Protein AF-A0A4V1V0M6-F1 (afdb_monomer_lite)

Foldseek 3Di:
DPDPVQKDKDFQDDPNDGFWIKIKGWQDPVGDPCCVWQVVQVVVQVPDPPATEIEIDPTDGPDPDDDLLSVLARVLLVLLCCCVPRVHFKYKYKDAPVCPVVCCQAPNWDWTDDWDQDPVVRGIITMTMDGSVVLVVLLVVLVPCPPPDPGNYSSVSHDDPVVSVVSSVVSVVVVVVVVVVVVVVVVVVPDPDDDDDDD

Radius of gyration: 18.68 Å; chains: 1; bounding box: 43×55×40 Å

Structure (mmCIF, N/CA/C/O backbone):
data_AF-A0A4V1V0M6-F1
#
_entry.id   AF-A0A4V1V0M6-F1
#
loop_
_atom_site.group_PDB
_atom_site.id
_atom_site.type_symbol
_atom_site.label_atom_id
_atom_site.label_alt_id
_atom_site.label_comp_id
_atom_site.label_asym_id
_atom_site.label_entity_id
_atom_site.label_seq_id
_atom_site.pdbx_PDB_ins_code
_atom_site.Cartn_x
_atom_site.Cartn_y
_atom_site.Cartn_z
_atom_site.occupancy
_atom_site.B_iso_or_equiv
_atom_site.auth_seq_id
_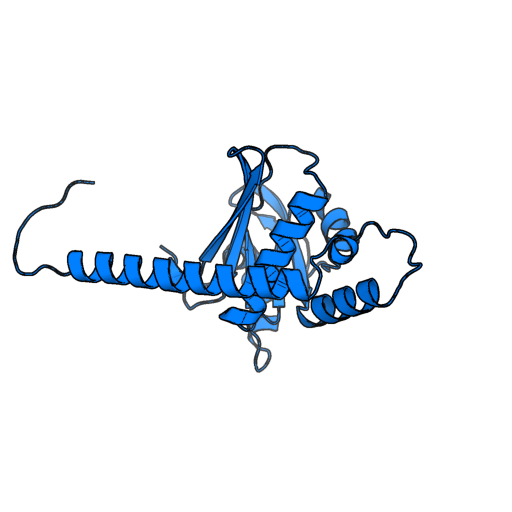atom_site.auth_comp_id
_atom_site.auth_asym_id
_atom_site.auth_atom_id
_atom_site.pdbx_PDB_model_num
ATOM 1 N N . MET A 1 1 ? 14.056 -19.373 -0.568 1.00 30.88 1 MET A N 1
ATOM 2 C CA . MET A 1 1 ? 12.745 -18.893 -0.090 1.00 30.88 1 MET A CA 1
ATOM 3 C C . MET A 1 1 ? 12.970 -17.501 0.462 1.00 30.88 1 MET A C 1
ATOM 5 O O . MET A 1 1 ? 13.948 -17.357 1.192 1.00 30.88 1 MET A O 1
ATOM 9 N N . PRO A 1 2 ? 12.179 -16.485 0.081 1.00 36.06 2 PRO A N 1
ATOM 10 C CA . PRO A 1 2 ? 12.236 -15.185 0.744 1.00 36.06 2 PRO A CA 1
ATOM 11 C C . PRO A 1 2 ? 12.050 -15.403 2.250 1.00 36.06 2 PRO A C 1
ATOM 13 O O . PRO A 1 2 ? 11.289 -16.286 2.647 1.00 36.06 2 PRO A O 1
ATOM 16 N N . ASN A 1 3 ? 12.806 -14.678 3.070 1.00 42.69 3 ASN A N 1
ATOM 17 C CA . ASN A 1 3 ? 12.762 -14.798 4.524 1.00 42.69 3 ASN A CA 1
ATOM 18 C C . ASN A 1 3 ? 11.326 -14.529 5.021 1.00 42.69 3 ASN A C 1
ATOM 20 O O . ASN A 1 3 ? 10.758 -13.492 4.688 1.00 42.69 3 ASN A O 1
ATOM 24 N N . ASP A 1 4 ? 10.747 -15.443 5.806 1.00 54.75 4 ASP A N 1
ATOM 25 C CA . ASP A 1 4 ? 9.350 -15.378 6.291 1.00 54.75 4 ASP A CA 1
ATOM 26 C C . ASP A 1 4 ? 9.083 -14.119 7.153 1.00 54.75 4 ASP A C 1
ATOM 28 O O . ASP A 1 4 ? 7.952 -13.685 7.328 1.00 54.75 4 ASP A O 1
ATOM 32 N N . GLU A 1 5 ? 10.136 -13.455 7.645 1.00 66.56 5 GLU A N 1
ATOM 33 C CA . GLU A 1 5 ? 10.021 -12.223 8.436 1.00 66.56 5 GLU A CA 1
ATOM 34 C C . GLU A 1 5 ? 9.676 -10.963 7.626 1.00 66.56 5 GLU A C 1
ATOM 36 O O . GLU A 1 5 ? 9.207 -9.987 8.215 1.00 66.56 5 GLU A O 1
ATOM 41 N N . SER A 1 6 ? 9.903 -10.940 6.304 1.00 86.88 6 SER A N 1
ATOM 42 C CA . SER A 1 6 ? 9.630 -9.739 5.496 1.00 86.88 6 SER A CA 1
ATOM 43 C C . SER A 1 6 ? 8.198 -9.667 4.973 1.00 86.88 6 SER A C 1
ATOM 45 O O . SER A 1 6 ? 7.816 -8.658 4.387 1.00 86.88 6 SER A O 1
ATOM 47 N N . HIS A 1 7 ? 7.397 -10.714 5.187 1.00 91.94 7 HIS A N 1
ATOM 48 C CA . HIS A 1 7 ? 6.022 -10.786 4.716 1.00 91.94 7 HIS A CA 1
ATOM 49 C C . HIS A 1 7 ? 5.061 -10.984 5.881 1.00 91.94 7 HIS A C 1
ATOM 51 O O . HIS A 1 7 ? 5.245 -11.837 6.739 1.00 91.94 7 HIS A O 1
ATOM 57 N N . THR A 1 8 ? 3.991 -10.200 5.921 1.00 93.12 8 THR A N 1
ATOM 58 C CA . THR A 1 8 ? 2.923 -10.357 6.912 1.00 93.12 8 THR A CA 1
ATOM 59 C C . THR A 1 8 ? 1.590 -10.461 6.194 1.00 93.12 8 THR A C 1
ATOM 61 O O . THR A 1 8 ? 1.206 -9.557 5.456 1.00 93.12 8 THR A O 1
ATOM 64 N N . THR A 1 9 ? 0.880 -11.571 6.404 1.00 93.06 9 THR A N 1
ATOM 65 C CA . THR A 1 9 ? -0.439 -11.805 5.800 1.00 93.06 9 THR A CA 1
ATOM 66 C C . THR A 1 9 ? -1.551 -11.446 6.774 1.00 93.06 9 THR A C 1
ATOM 68 O O . THR A 1 9 ? -1.543 -11.856 7.934 1.00 93.06 9 THR A O 1
ATOM 71 N N . PHE A 1 10 ? -2.523 -10.699 6.271 1.00 92.44 10 PHE A N 1
ATOM 72 C CA . PHE A 1 10 ? -3.735 -10.285 6.951 1.00 92.44 10 PHE A CA 1
ATOM 73 C C . PHE A 1 10 ? -4.909 -11.014 6.320 1.00 92.44 10 PHE A C 1
ATOM 75 O O . PHE A 1 10 ? -4.961 -11.197 5.103 1.00 92.44 10 PHE A O 1
ATOM 82 N N . ILE A 1 11 ? -5.853 -11.407 7.164 1.00 90.69 11 ILE A N 1
ATOM 83 C CA . ILE A 1 11 ? -7.077 -12.083 6.757 1.00 90.69 11 ILE A CA 1
ATOM 84 C C . ILE A 1 11 ? -8.272 -11.278 7.261 1.00 90.69 11 ILE A C 1
ATOM 86 O O . ILE A 1 11 ? -8.271 -10.802 8.400 1.00 90.69 11 ILE A O 1
ATOM 90 N N . ALA A 1 12 ? -9.274 -11.121 6.408 1.00 86.75 12 ALA A N 1
ATOM 91 C CA . ALA A 1 12 ? -10.596 -10.648 6.776 1.00 86.75 12 ALA A CA 1
ATOM 92 C C . ALA A 1 12 ? -11.474 -11.870 7.063 1.00 86.75 12 ALA A C 1
ATOM 94 O O . ALA A 1 12 ? -11.479 -12.824 6.284 1.00 86.75 12 ALA A O 1
ATOM 95 N N . LEU A 1 13 ? -12.193 -11.841 8.185 1.00 84.00 13 LEU A N 1
ATOM 96 C CA . LEU A 1 13 ? -13.102 -12.906 8.597 1.00 84.00 13 LEU A CA 1
ATOM 97 C C . LEU A 1 13 ? -14.531 -12.365 8.663 1.00 84.00 13 LEU A C 1
ATOM 99 O O . LEU A 1 13 ? -14.744 -11.300 9.240 1.00 84.00 13 LEU A O 1
ATOM 103 N N . SER A 1 14 ? -15.487 -13.119 8.128 1.00 79.94 14 SER A N 1
ATOM 104 C CA . SER A 1 14 ? -16.926 -12.904 8.315 1.00 79.94 14 SER A CA 1
ATOM 105 C C . SER A 1 14 ? -17.553 -14.225 8.729 1.00 79.94 14 SER A C 1
ATOM 107 O O . SER A 1 14 ? -17.314 -15.223 8.061 1.00 79.94 14 SER A O 1
ATOM 109 N N . ASP A 1 15 ? -18.307 -14.252 9.830 1.00 83.75 15 ASP A N 1
ATOM 110 C CA . ASP A 1 15 ? -18.935 -15.478 10.356 1.00 83.75 15 ASP A CA 1
ATOM 111 C C . ASP A 1 15 ? -17.965 -16.678 10.424 1.00 83.75 15 ASP A C 1
ATOM 113 O O . ASP A 1 15 ? -18.284 -17.793 10.024 1.00 83.75 15 ASP A O 1
ATOM 117 N N . GLU A 1 16 ? -16.740 -16.417 10.899 1.00 81.50 16 GLU A N 1
ATOM 118 C CA . GLU A 1 16 ? -15.623 -17.378 10.999 1.00 81.50 16 GLU A CA 1
ATOM 119 C C . GLU A 1 16 ? -15.056 -17.896 9.659 1.00 81.50 16 GLU A C 1
ATOM 121 O O . GLU A 1 16 ? -14.112 -18.688 9.655 1.00 81.50 16 GLU A O 1
ATOM 126 N N . GLN A 1 17 ? -15.541 -17.397 8.521 1.00 83.31 17 GLN A N 1
ATOM 127 C CA . GLN A 1 17 ? -15.034 -17.706 7.181 1.00 83.31 17 GLN A CA 1
ATOM 128 C C . GLN A 1 17 ? -14.048 -16.643 6.689 1.00 83.31 17 GLN A C 1
ATOM 130 O O . GLN A 1 17 ? -14.210 -15.451 6.956 1.00 83.31 17 GLN A O 1
ATOM 135 N N . ILE A 1 18 ? -13.006 -17.066 5.966 1.00 85.62 18 ILE A N 1
ATOM 136 C CA . ILE A 1 18 ? -12.001 -16.161 5.390 1.00 85.62 18 ILE A CA 1
ATOM 137 C C . ILE A 1 18 ? -12.572 -15.515 4.136 1.00 85.62 18 ILE A C 1
ATOM 139 O O . ILE A 1 18 ? -12.510 -16.089 3.062 1.00 85.62 18 ILE A O 1
ATOM 143 N N . VAL A 1 19 ? -13.037 -14.277 4.259 1.00 85.31 19 VAL A N 1
ATOM 144 C CA . VAL A 1 19 ? -13.638 -13.541 3.137 1.00 85.31 19 VAL A CA 1
ATOM 145 C C . VAL A 1 19 ? -12.624 -12.773 2.294 1.00 85.31 19 VAL A C 1
ATOM 147 O O . VAL A 1 19 ? -12.944 -12.338 1.186 1.00 85.31 19 VAL A O 1
ATOM 150 N N . GLY A 1 20 ? -11.396 -12.600 2.788 1.00 86.56 20 GLY A N 1
ATOM 151 C CA . GLY A 1 20 ? -10.327 -11.990 2.009 1.00 86.56 20 GLY A CA 1
ATOM 152 C C . GLY A 1 20 ? -8.959 -12.037 2.669 1.00 86.56 20 GLY A C 1
ATOM 153 O O . GLY A 1 20 ? -8.830 -12.241 3.877 1.00 86.56 20 GLY A O 1
ATOM 154 N N . THR A 1 21 ? -7.925 -11.837 1.862 1.00 90.69 21 THR A N 1
ATOM 155 C CA . THR A 1 21 ? -6.526 -11.854 2.278 1.00 90.69 21 THR A CA 1
ATOM 156 C C . THR A 1 21 ? -5.737 -10.748 1.604 1.00 90.69 21 THR A C 1
ATOM 158 O O . THR A 1 21 ? -6.009 -10.364 0.466 1.00 90.69 21 THR A O 1
ATOM 161 N N . ILE A 1 22 ? -4.707 -10.273 2.291 1.00 93.50 22 ILE A N 1
ATOM 162 C CA . ILE A 1 22 ? -3.685 -9.406 1.714 1.00 93.50 22 ILE A CA 1
ATOM 163 C C . ILE A 1 22 ? -2.363 -9.640 2.431 1.00 93.50 22 ILE A C 1
ATOM 165 O O . ILE A 1 22 ? -2.337 -9.846 3.643 1.00 93.50 22 ILE A O 1
ATOM 169 N N . THR A 1 23 ? -1.258 -9.599 1.702 1.00 94.75 23 THR A N 1
ATOM 170 C CA . THR A 1 23 ? 0.076 -9.741 2.281 1.00 94.75 23 THR A CA 1
ATOM 171 C C . THR A 1 23 ? 0.854 -8.453 2.072 1.00 94.75 23 THR A C 1
ATOM 173 O O . THR A 1 23 ? 1.004 -8.006 0.940 1.00 94.75 23 THR A O 1
ATOM 176 N N . LEU A 1 24 ? 1.370 -7.883 3.160 1.00 96.12 24 LEU A N 1
ATOM 177 C CA . LEU A 1 24 ? 2.377 -6.829 3.121 1.00 96.12 24 LEU A CA 1
ATOM 178 C C . LEU A 1 24 ? 3.753 -7.479 2.969 1.00 96.12 24 LEU A C 1
ATOM 180 O O . LEU A 1 24 ? 4.154 -8.232 3.856 1.00 96.12 24 LEU A O 1
ATOM 184 N N . GLY A 1 25 ? 4.450 -7.193 1.875 1.00 96.62 25 GLY A N 1
ATOM 185 C CA . GLY A 1 25 ? 5.872 -7.483 1.699 1.00 96.62 25 GLY A CA 1
ATOM 186 C C . GLY A 1 25 ? 6.701 -6.238 2.003 1.00 96.62 25 GLY A C 1
ATOM 187 O O . GLY A 1 25 ? 6.331 -5.136 1.607 1.00 96.62 25 GLY A O 1
ATOM 188 N N . VAL A 1 26 ? 7.803 -6.392 2.727 1.00 96.19 26 VAL A N 1
ATOM 189 C CA . VAL A 1 26 ? 8.731 -5.309 3.073 1.00 96.19 26 VAL A CA 1
ATOM 190 C C . VAL A 1 26 ? 10.061 -5.576 2.391 1.00 96.19 26 VAL A C 1
ATOM 192 O O . VAL A 1 26 ? 10.543 -6.712 2.398 1.00 96.19 26 VAL A O 1
ATOM 195 N N . ASP A 1 27 ? 10.642 -4.534 1.800 1.00 95.81 27 ASP A N 1
ATOM 196 C CA . ASP A 1 27 ? 11.881 -4.666 1.046 1.00 95.81 27 ASP A CA 1
ATOM 197 C C . ASP A 1 27 ? 13.019 -5.163 1.946 1.00 95.81 27 ASP A C 1
ATOM 199 O O . ASP A 1 27 ? 13.203 -4.735 3.088 1.00 95.81 27 ASP A O 1
ATOM 203 N N . ALA A 1 28 ? 13.758 -6.137 1.434 1.00 93.06 28 ALA A N 1
ATOM 204 C CA . ALA A 1 28 ? 14.771 -6.887 2.163 1.00 93.06 28 ALA A CA 1
ATOM 205 C C . ALA A 1 28 ? 15.837 -7.373 1.167 1.00 93.06 28 ALA A C 1
ATOM 207 O O . ALA A 1 28 ? 15.623 -7.276 -0.040 1.00 93.06 28 ALA A O 1
ATOM 208 N N . PRO A 1 29 ? 16.963 -7.973 1.603 1.00 90.88 29 PRO A N 1
ATOM 209 C CA . PRO A 1 29 ? 17.976 -8.482 0.670 1.00 90.88 29 PRO A CA 1
ATOM 210 C C . PRO A 1 29 ? 17.445 -9.477 -0.378 1.00 90.88 29 PRO A C 1
ATOM 212 O O . PRO A 1 29 ? 18.056 -9.644 -1.428 1.00 90.88 29 PRO A O 1
ATOM 215 N N . GLY A 1 30 ? 16.315 -10.140 -0.097 1.00 89.62 30 GLY A N 1
ATOM 216 C CA . GLY A 1 30 ? 15.625 -11.027 -1.039 1.00 89.62 30 GLY A CA 1
ATOM 217 C C . GLY A 1 30 ? 14.771 -10.322 -2.102 1.00 89.62 30 GLY A C 1
ATOM 218 O O . GLY A 1 30 ? 14.243 -11.013 -2.968 1.00 89.62 30 GLY A O 1
ATOM 219 N N . GLY A 1 31 ? 14.642 -8.995 -2.041 1.00 93.88 31 GLY A N 1
ATOM 220 C CA . GLY A 1 31 ? 13.802 -8.186 -2.922 1.00 93.88 31 GLY A CA 1
ATOM 221 C C . GLY A 1 31 ? 12.303 -8.298 -2.637 1.00 93.88 31 GLY A C 1
ATOM 222 O O . GLY A 1 31 ? 11.868 -8.940 -1.676 1.00 93.88 31 GLY A O 1
ATOM 223 N N . LEU A 1 32 ? 11.531 -7.660 -3.512 1.00 95.81 32 LEU A N 1
ATOM 224 C CA . LEU A 1 32 ? 10.069 -7.672 -3.553 1.00 95.81 32 LEU A CA 1
ATOM 225 C C . LEU A 1 32 ? 9.576 -8.503 -4.742 1.00 95.81 32 LEU A C 1
ATOM 227 O O . LEU A 1 32 ? 10.290 -8.661 -5.731 1.00 95.81 32 LEU A O 1
ATOM 231 N N . ALA A 1 33 ? 8.345 -9.013 -4.694 1.00 94.88 33 ALA A N 1
ATOM 232 C CA . ALA A 1 33 ? 7.775 -9.770 -5.809 1.00 94.88 33 ALA A CA 1
ATOM 233 C C . ALA A 1 33 ? 7.695 -8.923 -7.089 1.00 94.88 33 ALA A C 1
ATOM 235 O O . ALA A 1 33 ? 8.023 -9.405 -8.177 1.00 94.88 33 ALA A O 1
ATOM 236 N N . VAL A 1 34 ? 7.343 -7.643 -6.950 1.00 95.25 34 VAL A N 1
ATOM 237 C CA . VAL A 1 34 ? 7.304 -6.678 -8.060 1.00 95.25 34 VAL A CA 1
ATOM 238 C C . VAL A 1 34 ? 8.655 -6.458 -8.756 1.00 95.25 34 VAL A C 1
ATOM 240 O O . VAL A 1 34 ? 8.675 -6.015 -9.907 1.00 95.25 34 VAL A O 1
ATOM 243 N N . ASP A 1 35 ? 9.785 -6.830 -8.138 1.00 96.62 35 ASP A N 1
ATOM 244 C CA . ASP A 1 35 ? 11.109 -6.735 -8.772 1.00 96.62 35 ASP A CA 1
ATOM 245 C C . ASP A 1 35 ? 11.242 -7.630 -10.002 1.00 96.62 35 ASP A C 1
ATOM 247 O O . ASP A 1 35 ? 12.009 -7.318 -10.913 1.00 96.62 35 ASP A O 1
ATOM 251 N N . ALA A 1 36 ? 10.479 -8.722 -10.069 1.00 95.56 36 ALA A N 1
ATOM 252 C CA . ALA A 1 36 ? 10.520 -9.629 -11.210 1.00 95.56 36 ALA A CA 1
ATOM 253 C C . ALA A 1 36 ? 10.164 -8.931 -12.534 1.00 95.56 36 ALA A C 1
ATOM 255 O O . ALA A 1 36 ? 10.616 -9.359 -13.595 1.00 95.56 36 ALA A O 1
ATOM 256 N N . VAL A 1 37 ? 9.360 -7.864 -12.473 1.00 97.19 37 VAL A N 1
ATOM 257 C CA . VAL A 1 37 ? 8.844 -7.160 -13.654 1.00 97.19 37 VAL A CA 1
ATOM 258 C C . VAL A 1 37 ? 9.254 -5.687 -13.674 1.00 97.19 37 VAL A C 1
ATOM 260 O O . VAL A 1 37 ? 9.500 -5.151 -14.754 1.00 97.19 37 VAL A O 1
ATOM 263 N N . PHE A 1 38 ? 9.358 -5.030 -12.515 1.00 97.88 38 PHE A N 1
ATOM 264 C CA . PHE A 1 38 ? 9.498 -3.571 -12.402 1.00 97.88 38 PHE A CA 1
ATOM 265 C C . PHE A 1 38 ? 10.658 -3.112 -11.506 1.00 97.88 38 PHE A C 1
ATOM 267 O O . PHE A 1 38 ? 10.625 -2.001 -10.971 1.00 97.88 38 PHE A O 1
ATOM 274 N N . LYS A 1 39 ? 11.697 -3.938 -11.329 1.00 97.44 39 LYS A N 1
ATOM 275 C CA . LYS A 1 39 ? 12.846 -3.596 -10.475 1.00 97.44 39 LYS A CA 1
ATOM 276 C C . LYS A 1 39 ? 13.456 -2.225 -10.785 1.00 97.44 39 LYS A C 1
ATOM 278 O O . LYS A 1 39 ? 13.771 -1.475 -9.871 1.00 97.44 39 LYS A O 1
ATOM 283 N N . ASP A 1 40 ? 13.599 -1.884 -12.059 1.00 97.50 40 ASP A N 1
ATOM 284 C CA . ASP A 1 40 ? 14.166 -0.615 -12.522 1.00 97.50 40 ASP A CA 1
ATOM 285 C C . ASP A 1 40 ? 13.327 0.614 -12.141 1.00 97.50 40 ASP A C 1
ATOM 287 O O . ASP A 1 40 ? 13.885 1.685 -11.907 1.00 97.50 40 ASP A O 1
ATOM 291 N N . GLU A 1 41 ? 12.003 0.474 -12.062 1.00 97.94 41 GLU A N 1
ATOM 292 C CA . GLU A 1 41 ? 11.119 1.545 -11.594 1.00 97.94 41 GLU A CA 1
ATOM 293 C C . GLU A 1 41 ? 11.226 1.711 -10.072 1.00 97.94 41 GLU A C 1
ATOM 295 O O . GLU A 1 41 ? 11.321 2.830 -9.572 1.00 97.94 41 GLU A O 1
ATOM 300 N N . ILE A 1 42 ? 11.279 0.601 -9.333 1.00 97.31 42 ILE A N 1
ATOM 301 C CA . ILE A 1 42 ? 11.288 0.591 -7.862 1.00 97.31 42 ILE A CA 1
ATOM 302 C C . ILE A 1 42 ? 12.651 0.986 -7.297 1.00 97.31 42 ILE A C 1
ATOM 304 O O . ILE A 1 42 ? 12.724 1.676 -6.279 1.00 97.31 42 ILE A O 1
ATOM 308 N N . ASP A 1 43 ? 13.740 0.623 -7.975 1.00 97.75 43 ASP A N 1
ATOM 309 C CA . ASP A 1 43 ? 15.097 0.999 -7.577 1.00 97.75 43 ASP A CA 1
ATOM 310 C C . ASP A 1 43 ? 15.271 2.528 -7.507 1.00 97.75 43 ASP A C 1
ATOM 312 O O . ASP A 1 43 ? 16.057 3.020 -6.696 1.00 97.75 43 ASP A O 1
ATOM 316 N N . ARG A 1 44 ? 14.477 3.302 -8.267 1.00 96.75 44 ARG A N 1
ATOM 317 C CA . ARG A 1 44 ? 14.452 4.773 -8.173 1.00 96.75 44 ARG A CA 1
ATOM 318 C C . ARG A 1 44 ? 13.926 5.266 -6.824 1.00 96.75 44 ARG A C 1
ATOM 320 O O . ARG A 1 44 ? 14.439 6.253 -6.307 1.00 96.75 44 ARG A O 1
ATOM 327 N N . PHE A 1 45 ? 12.943 4.576 -6.246 1.00 97.25 45 PHE A N 1
ATOM 328 C CA . PHE A 1 45 ? 12.395 4.896 -4.925 1.00 97.25 45 PHE A CA 1
ATOM 329 C C . PHE A 1 45 ? 13.318 4.407 -3.814 1.00 97.25 45 PHE A C 1
ATOM 331 O O . PHE A 1 45 ? 13.603 5.150 -2.881 1.00 97.25 45 PHE A O 1
ATOM 338 N N . ARG A 1 46 ? 13.879 3.198 -3.953 1.00 97.19 46 ARG A N 1
ATOM 339 C CA . ARG A 1 46 ? 14.871 2.656 -3.006 1.00 97.19 46 ARG A CA 1
ATOM 340 C C . ARG A 1 46 ? 16.097 3.550 -2.845 1.00 97.19 46 ARG A C 1
ATOM 342 O O . ARG A 1 46 ? 16.674 3.609 -1.764 1.00 97.19 46 ARG A O 1
ATOM 349 N N . ALA A 1 47 ? 16.511 4.224 -3.917 1.00 97.06 47 ALA A N 1
ATOM 350 C CA . ALA A 1 47 ? 17.656 5.126 -3.897 1.00 97.06 47 ALA A CA 1
ATOM 351 C C . ALA A 1 47 ? 17.407 6.413 -3.087 1.00 97.06 47 ALA A C 1
ATOM 353 O O . ALA A 1 47 ? 18.366 7.118 -2.761 1.00 97.06 47 ALA A O 1
ATOM 354 N N . ALA A 1 48 ? 16.150 6.741 -2.765 1.00 96.50 48 ALA A N 1
ATOM 355 C CA . ALA A 1 48 ? 15.831 7.932 -1.996 1.00 96.50 48 ALA A CA 1
ATOM 356 C C . ALA A 1 48 ? 16.266 7.775 -0.521 1.00 96.50 48 ALA A C 1
ATOM 358 O O . ALA A 1 48 ? 15.999 6.747 0.110 1.00 96.50 48 ALA A O 1
ATOM 359 N N . PRO A 1 49 ? 16.923 8.789 0.076 1.00 95.81 49 PRO A N 1
ATOM 360 C CA . PRO A 1 49 ? 17.321 8.737 1.478 1.00 95.81 49 PRO A CA 1
ATOM 361 C C . PRO A 1 49 ? 16.130 8.516 2.414 1.00 95.81 49 PRO A C 1
ATOM 363 O O . PRO A 1 49 ? 15.165 9.275 2.397 1.00 95.81 49 PRO A O 1
ATOM 366 N N . GLY A 1 50 ? 16.228 7.499 3.271 1.00 94.75 50 GLY A N 1
ATOM 367 C CA . GLY A 1 50 ? 15.190 7.178 4.253 1.00 94.75 50 GLY A CA 1
ATOM 368 C C . GLY A 1 50 ? 13.988 6.413 3.694 1.00 94.75 50 GLY A C 1
ATOM 369 O O . GLY A 1 50 ? 13.067 6.147 4.463 1.00 94.75 50 GLY A O 1
ATOM 370 N N . ALA A 1 51 ? 14.002 6.025 2.413 1.00 96.19 51 ALA A N 1
ATOM 371 C CA . ALA A 1 51 ? 12.945 5.211 1.829 1.00 96.19 51 ALA A CA 1
ATOM 372 C C . ALA A 1 51 ? 12.810 3.866 2.557 1.00 96.19 51 ALA A C 1
ATOM 374 O O . ALA A 1 51 ? 13.797 3.194 2.870 1.00 96.19 51 ALA A O 1
ATOM 375 N N . GLN A 1 52 ? 11.570 3.481 2.828 1.00 97.00 52 GLN A N 1
ATOM 376 C CA . GLN A 1 52 ? 11.170 2.177 3.337 1.00 97.00 52 GLN A CA 1
ATOM 377 C C . GLN A 1 52 ? 10.101 1.644 2.390 1.00 97.00 52 GLN A C 1
ATOM 379 O O . GLN A 1 52 ? 8.919 1.975 2.506 1.00 97.00 52 GLN A O 1
ATOM 384 N N . VAL A 1 53 ? 10.554 0.866 1.410 1.00 97.81 53 VAL A N 1
ATOM 385 C CA . VAL A 1 53 ? 9.717 0.377 0.319 1.00 97.81 53 VAL A CA 1
ATOM 386 C C . VAL A 1 53 ? 8.982 -0.892 0.746 1.00 97.81 53 VAL A C 1
ATOM 388 O O . VAL A 1 53 ? 9.572 -1.811 1.318 1.00 97.81 53 VAL A O 1
ATOM 391 N N . CYS A 1 54 ? 7.689 -0.950 0.454 1.00 97.75 54 CYS A N 1
ATOM 392 C CA . CYS A 1 54 ? 6.853 -2.117 0.696 1.00 97.75 54 CYS A CA 1
ATOM 393 C C . CYS A 1 54 ? 5.973 -2.411 -0.523 1.00 97.75 54 CYS A C 1
ATOM 395 O O . CYS A 1 54 ? 5.748 -1.554 -1.376 1.00 97.75 54 CYS A O 1
ATOM 397 N N . GLU A 1 55 ? 5.392 -3.604 -0.565 1.00 97.62 55 GLU A N 1
ATOM 398 C CA . GLU A 1 55 ? 4.389 -3.996 -1.552 1.00 97.62 55 GLU A CA 1
ATOM 399 C C . GLU A 1 55 ? 3.164 -4.634 -0.890 1.00 97.62 55 GLU A C 1
ATOM 401 O O . GLU A 1 55 ? 3.261 -5.207 0.199 1.00 97.62 55 GLU A O 1
ATOM 406 N N . LEU A 1 56 ? 2.015 -4.591 -1.567 1.00 96.44 56 LEU A N 1
ATOM 407 C CA . LEU A 1 56 ? 0.881 -5.461 -1.259 1.00 96.44 56 LEU A CA 1
ATOM 408 C C . LEU A 1 56 ? 0.728 -6.517 -2.348 1.00 96.44 56 LEU A C 1
ATOM 410 O O . LEU A 1 56 ? 0.560 -6.195 -3.524 1.00 96.44 56 LEU A O 1
ATOM 414 N N . ILE A 1 57 ? 0.727 -7.781 -1.935 1.00 92.62 57 ILE A N 1
ATOM 415 C CA . ILE A 1 57 ? 0.576 -8.944 -2.813 1.00 92.62 57 ILE A CA 1
ATOM 416 C C . ILE A 1 57 ? -0.511 -9.884 -2.291 1.00 92.62 57 ILE A C 1
ATOM 418 O O . ILE A 1 57 ? -1.031 -9.715 -1.186 1.00 92.62 57 ILE A O 1
ATOM 422 N N . LYS A 1 58 ? -0.845 -10.903 -3.098 1.00 84.62 58 LYS A N 1
ATOM 423 C CA . LYS A 1 58 ? -1.812 -11.966 -2.750 1.00 84.62 58 LYS A CA 1
ATOM 424 C C . LYS A 1 58 ? -3.152 -11.406 -2.259 1.00 84.62 58 LYS A C 1
ATOM 426 O O . LYS A 1 58 ? -3.771 -11.923 -1.329 1.00 84.62 58 LYS A O 1
ATOM 431 N N . PHE A 1 59 ? -3.567 -10.317 -2.896 1.00 83.44 59 PHE A N 1
ATOM 432 C CA . PHE A 1 59 ? -4.827 -9.659 -2.628 1.00 83.44 59 PHE A CA 1
ATOM 433 C C . PHE A 1 59 ? -5.966 -10.470 -3.239 1.00 83.44 59 PHE A C 1
ATOM 435 O O . PHE A 1 59 ? -6.097 -10.534 -4.462 1.00 83.44 59 PHE A O 1
ATOM 442 N N . ALA A 1 60 ? -6.759 -11.110 -2.389 1.00 75.94 60 ALA A N 1
ATOM 443 C CA . ALA A 1 60 ? -7.856 -11.969 -2.807 1.00 75.94 60 ALA A CA 1
ATOM 444 C C . ALA A 1 60 ? -9.077 -11.726 -1.922 1.00 75.94 60 ALA A C 1
ATOM 446 O O . ALA A 1 60 ? -8.941 -11.541 -0.717 1.00 75.94 60 ALA A O 1
ATOM 447 N N . PHE A 1 61 ? -10.263 -11.746 -2.522 1.00 75.19 61 PHE A N 1
ATOM 448 C CA . PHE A 1 61 ? -11.546 -11.778 -1.825 1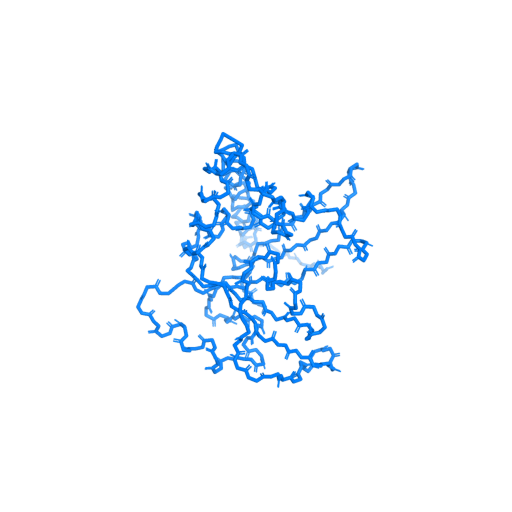.00 75.19 61 PHE A CA 1
ATOM 449 C C . PHE A 1 61 ? -12.387 -12.905 -2.413 1.00 75.19 61 PHE A C 1
ATOM 451 O O . PHE A 1 61 ? -12.269 -13.200 -3.601 1.00 75.19 61 PHE A O 1
ATOM 458 N N . GLU A 1 62 ? -13.225 -13.532 -1.587 1.00 66.06 62 GLU A N 1
ATOM 459 C CA . GLU A 1 62 ? -14.095 -14.634 -2.029 1.00 66.06 62 GLU A CA 1
ATOM 460 C C . GLU A 1 62 ? -15.147 -14.184 -3.054 1.00 66.06 62 GLU A C 1
ATOM 462 O O . GLU A 1 62 ? -15.621 -14.986 -3.856 1.00 66.06 62 GLU A O 1
ATOM 467 N N . THR A 1 63 ? -15.506 -12.898 -3.051 1.00 62.69 63 THR A N 1
ATOM 468 C CA . THR A 1 63 ? -16.487 -12.315 -3.971 1.00 62.69 63 THR A CA 1
ATOM 469 C C . THR A 1 63 ? -15.831 -11.327 -4.929 1.00 62.69 63 THR A C 1
ATOM 471 O O . THR A 1 63 ? -14.882 -10.626 -4.577 1.00 62.69 63 THR A O 1
ATOM 474 N N . GLU A 1 64 ? -16.371 -11.226 -6.148 1.00 62.19 64 GLU A N 1
ATOM 475 C CA . GLU A 1 64 ? -15.915 -10.243 -7.146 1.00 62.19 64 GLU A CA 1
ATOM 476 C C . GLU A 1 64 ? -16.160 -8.789 -6.702 1.00 62.19 64 GLU A C 1
ATOM 478 O O . GLU A 1 64 ? -15.478 -7.869 -7.157 1.00 62.19 64 GLU A O 1
ATOM 483 N N . LEU A 1 65 ? -17.127 -8.584 -5.801 1.00 64.50 65 LEU A N 1
ATOM 484 C CA . LEU A 1 65 ? -17.462 -7.302 -5.189 1.00 64.50 65 LEU A CA 1
ATOM 485 C C . LEU A 1 65 ? -17.412 -7.446 -3.664 1.00 64.50 65 LEU A C 1
ATOM 487 O O . LEU A 1 65 ? -18.458 -7.643 -3.042 1.00 64.50 65 LEU A O 1
ATOM 491 N N . PRO A 1 66 ? -16.218 -7.360 -3.055 1.00 67.06 66 PRO A N 1
ATOM 492 C CA . PRO A 1 66 ? -16.110 -7.424 -1.611 1.00 67.06 66 PRO A CA 1
ATOM 493 C C . PRO A 1 66 ? -16.855 -6.260 -0.968 1.00 67.06 66 PRO A C 1
ATOM 495 O O . PRO A 1 66 ? -16.870 -5.139 -1.488 1.00 67.06 66 PRO A O 1
ATOM 498 N N . ASP A 1 67 ? -17.441 -6.534 0.194 1.00 80.94 67 ASP A N 1
ATOM 499 C CA . ASP A 1 67 ? -18.011 -5.497 1.037 1.00 80.94 67 ASP A CA 1
ATOM 500 C C . ASP A 1 67 ? -16.962 -4.401 1.307 1.00 80.94 67 ASP A C 1
ATOM 502 O O . ASP A 1 67 ? -15.830 -4.674 1.723 1.00 80.94 67 ASP A O 1
ATOM 506 N N . GLN A 1 68 ? -17.337 -3.148 1.035 1.00 84.06 68 GLN A N 1
ATOM 507 C CA . GLN A 1 68 ? -16.423 -2.010 1.121 1.00 84.06 68 GLN A CA 1
ATOM 508 C C . GLN A 1 68 ? -15.918 -1.799 2.548 1.00 84.06 68 GLN A C 1
ATOM 510 O O . GLN A 1 68 ? -14.787 -1.342 2.716 1.00 84.06 68 GLN A O 1
ATOM 515 N N . GLN A 1 69 ? -16.717 -2.158 3.560 1.00 85.06 69 GLN A N 1
ATOM 516 C CA . GLN A 1 69 ? -16.301 -2.064 4.953 1.00 85.06 69 GLN A CA 1
ATOM 517 C C . GLN A 1 69 ? -15.184 -3.070 5.244 1.00 85.06 69 GLN A C 1
ATOM 519 O O . GLN A 1 69 ? -14.114 -2.672 5.704 1.00 85.06 69 GLN A O 1
ATOM 524 N N . ASN A 1 70 ? -15.376 -4.348 4.905 1.00 84.31 70 ASN A N 1
ATOM 525 C CA . ASN A 1 70 ? -14.335 -5.372 5.053 1.00 84.31 70 ASN A CA 1
ATOM 526 C C . ASN A 1 70 ? -13.046 -5.004 4.309 1.00 84.31 70 ASN A C 1
ATOM 528 O O . ASN A 1 70 ? -11.944 -5.147 4.846 1.00 84.31 70 ASN A O 1
ATOM 532 N N . LEU A 1 71 ? -13.182 -4.468 3.097 1.00 87.00 71 LEU A N 1
ATOM 533 C CA . LEU A 1 71 ? -12.056 -3.997 2.304 1.00 87.00 71 LEU A CA 1
ATOM 534 C C . LEU A 1 71 ? -11.299 -2.853 2.991 1.00 87.00 71 LEU A C 1
ATOM 536 O O . LEU A 1 71 ? -10.075 -2.904 3.123 1.00 87.00 71 LEU A O 1
ATOM 540 N N . ALA A 1 72 ? -12.028 -1.832 3.447 1.00 89.44 72 ALA A N 1
ATOM 541 C CA . ALA A 1 72 ? -11.466 -0.684 4.144 1.00 89.44 72 ALA A CA 1
ATOM 542 C C . ALA A 1 72 ? -10.734 -1.106 5.423 1.00 89.44 72 ALA A C 1
ATOM 544 O O . ALA A 1 72 ? -9.623 -0.644 5.674 1.00 89.44 72 ALA A O 1
ATOM 545 N N . MET A 1 73 ? -11.312 -2.023 6.202 1.00 88.88 73 MET A N 1
ATOM 546 C CA . MET A 1 73 ? -10.696 -2.545 7.425 1.00 88.88 73 MET A CA 1
ATOM 547 C C . MET A 1 73 ? -9.413 -3.310 7.156 1.00 88.88 73 MET A C 1
ATOM 549 O O . MET A 1 73 ? -8.430 -3.121 7.878 1.00 88.88 73 MET A O 1
ATOM 553 N N . LEU A 1 74 ? -9.394 -4.119 6.099 1.00 90.31 74 LEU A N 1
ATOM 554 C CA . LEU A 1 74 ? -8.208 -4.867 5.725 1.00 90.31 74 LEU A CA 1
ATOM 555 C C . LEU A 1 74 ? -7.069 -3.927 5.299 1.00 90.31 74 LEU A C 1
ATOM 557 O O . LEU A 1 74 ? -5.968 -4.030 5.837 1.00 90.31 74 LEU A O 1
ATOM 561 N N . PHE A 1 75 ? -7.335 -2.960 4.411 1.00 91.75 75 PHE A N 1
ATOM 562 C CA . PHE A 1 75 ? -6.327 -1.967 4.012 1.00 91.75 75 PHE A CA 1
ATOM 563 C C . PHE A 1 75 ? -5.861 -1.109 5.184 1.00 91.75 75 PHE A C 1
ATOM 565 O O . PHE A 1 75 ? -4.661 -0.882 5.336 1.00 91.75 75 PHE A O 1
ATOM 572 N N . HIS A 1 76 ? -6.780 -0.663 6.040 1.00 92.50 76 HIS A N 1
ATOM 573 C CA . HIS A 1 76 ? -6.407 0.163 7.177 1.00 92.50 76 HIS A CA 1
ATOM 574 C C . HIS A 1 76 ? -5.492 -0.598 8.143 1.00 92.50 76 HIS A C 1
ATOM 576 O O . HIS A 1 76 ? -4.449 -0.075 8.529 1.00 92.50 76 HIS A O 1
ATOM 582 N N . ALA A 1 77 ? -5.812 -1.854 8.474 1.00 92.56 77 ALA A N 1
ATOM 583 C CA . ALA A 1 77 ? -4.965 -2.684 9.331 1.00 92.56 77 ALA A CA 1
ATOM 584 C C . ALA A 1 77 ? -3.545 -2.851 8.763 1.00 92.56 77 ALA A C 1
ATOM 586 O O . ALA A 1 77 ? -2.568 -2.770 9.511 1.00 92.56 77 ALA A O 1
ATOM 587 N N . VAL A 1 78 ? -3.429 -3.030 7.445 1.00 93.62 78 VAL A N 1
ATOM 588 C CA . VAL A 1 78 ? -2.138 -3.129 6.755 1.00 93.62 78 VAL A CA 1
ATOM 589 C C . VAL A 1 78 ? -1.355 -1.822 6.833 1.00 93.62 78 VAL A C 1
ATOM 591 O O . VAL A 1 78 ? -0.176 -1.852 7.184 1.00 93.62 78 VAL A O 1
ATOM 594 N N . PHE A 1 79 ? -1.992 -0.678 6.564 1.00 92.94 79 PHE A N 1
ATOM 595 C CA . PHE A 1 79 ? -1.340 0.631 6.662 1.00 92.94 79 PHE A CA 1
ATOM 596 C C . PHE A 1 79 ? -0.831 0.907 8.075 1.00 92.94 79 PHE A C 1
ATOM 598 O O . PHE A 1 79 ? 0.326 1.289 8.247 1.00 92.94 79 PHE A O 1
ATOM 605 N N . LEU A 1 80 ? -1.660 0.650 9.093 1.00 92.12 80 LEU A N 1
ATOM 606 C CA . LEU A 1 80 ? -1.264 0.804 10.492 1.00 92.12 80 LEU A CA 1
ATOM 607 C C . LEU A 1 80 ? -0.064 -0.082 10.828 1.00 92.12 80 LEU A C 1
ATOM 609 O O . LEU A 1 80 ? 0.895 0.385 11.443 1.00 92.12 80 LEU A O 1
ATOM 613 N N . TYR A 1 81 ? -0.091 -1.345 10.394 1.00 93.31 81 TYR A N 1
ATOM 614 C CA . TYR A 1 81 ? 1.007 -2.269 10.636 1.00 93.31 81 TYR A CA 1
ATOM 615 C C . TYR A 1 81 ? 2.300 -1.825 9.941 1.00 93.31 81 TYR A C 1
ATOM 617 O O . TYR A 1 81 ? 3.345 -1.790 10.592 1.00 93.31 81 TYR A O 1
ATOM 625 N N . GLY A 1 82 ? 2.232 -1.461 8.656 1.00 92.88 82 GLY A N 1
ATOM 626 C CA . GLY A 1 82 ? 3.377 -1.013 7.860 1.00 92.88 82 GLY A CA 1
ATOM 627 C C . GLY A 1 82 ? 4.024 0.253 8.420 1.00 92.88 82 GLY A C 1
ATOM 628 O O . GLY A 1 82 ? 5.244 0.301 8.583 1.00 92.88 82 GLY A O 1
ATOM 629 N N . LEU A 1 83 ? 3.213 1.238 8.811 1.00 91.56 83 LEU A N 1
ATOM 630 C CA . LEU A 1 83 ? 3.682 2.462 9.464 1.00 91.56 83 LEU A CA 1
ATOM 631 C C . LEU A 1 83 ? 4.377 2.167 10.796 1.00 91.56 83 LEU A C 1
ATOM 633 O O . LEU A 1 83 ? 5.508 2.594 11.026 1.00 91.56 83 LEU A O 1
ATOM 637 N N . GLN A 1 84 ? 3.719 1.408 11.670 1.00 90.50 84 GLN A N 1
ATOM 638 C CA . GLN A 1 84 ? 4.187 1.183 13.036 1.00 90.50 84 GLN A CA 1
ATOM 639 C C . GLN A 1 84 ? 5.426 0.286 13.108 1.00 90.50 84 GLN A C 1
ATOM 641 O O . GLN A 1 84 ? 6.296 0.496 13.951 1.00 90.50 84 GLN A O 1
ATOM 646 N N . ASN A 1 85 ? 5.509 -0.727 12.243 1.00 90.75 85 ASN A N 1
ATOM 647 C CA . ASN A 1 85 ? 6.522 -1.775 12.352 1.00 90.75 85 ASN A CA 1
ATOM 648 C C . ASN A 1 85 ? 7.666 -1.643 11.354 1.00 90.75 85 ASN A C 1
ATOM 650 O O . ASN A 1 85 ? 8.751 -2.153 11.630 1.00 90.75 85 ASN A O 1
ATOM 654 N N . HIS A 1 86 ? 7.418 -1.001 10.214 1.00 92.50 86 HIS A N 1
ATOM 655 C CA . HIS A 1 86 ? 8.359 -0.955 9.096 1.00 92.50 86 HIS A CA 1
ATOM 656 C C . HIS A 1 86 ? 8.645 0.471 8.625 1.00 92.50 86 HIS A C 1
ATOM 658 O O . HIS A 1 86 ? 9.478 0.651 7.748 1.00 92.50 86 HIS A O 1
ATOM 664 N N . ARG A 1 87 ? 7.989 1.484 9.220 1.00 93.56 87 ARG A N 1
ATOM 665 C CA . ARG A 1 87 ? 8.121 2.900 8.837 1.00 93.56 87 ARG A CA 1
ATOM 666 C C . ARG A 1 87 ? 7.941 3.103 7.332 1.00 93.56 87 ARG A C 1
ATOM 668 O O . ARG A 1 87 ? 8.627 3.931 6.747 1.00 93.56 87 ARG A O 1
ATOM 675 N N . CYS A 1 88 ? 7.051 2.309 6.735 1.00 95.50 88 CYS A N 1
ATOM 676 C CA . CYS A 1 88 ? 6.855 2.264 5.293 1.00 95.50 88 CYS A CA 1
ATOM 677 C C . CYS A 1 88 ? 6.585 3.672 4.743 1.00 95.50 88 CYS A C 1
ATOM 679 O O . CYS A 1 88 ? 5.719 4.372 5.272 1.00 95.50 88 CYS A O 1
ATOM 681 N N . THR A 1 89 ? 7.321 4.072 3.708 1.00 97.00 89 THR A N 1
ATOM 682 C CA . THR A 1 89 ? 7.186 5.379 3.043 1.00 97.00 89 THR A CA 1
ATOM 683 C C . THR A 1 89 ? 6.517 5.245 1.685 1.00 97.00 89 THR A C 1
ATOM 685 O O . THR A 1 89 ? 5.726 6.100 1.297 1.00 97.00 89 THR A O 1
ATOM 688 N N . ASP A 1 90 ? 6.787 4.137 0.996 1.00 97.69 90 ASP A N 1
ATOM 689 C CA . ASP A 1 90 ? 6.372 3.896 -0.378 1.00 97.69 90 ASP A CA 1
ATOM 690 C C . ASP A 1 90 ? 5.717 2.528 -0.469 1.00 97.69 90 ASP A C 1
ATOM 692 O O . ASP A 1 90 ? 6.342 1.510 -0.161 1.00 97.69 90 ASP A O 1
ATOM 696 N N . LEU A 1 91 ? 4.457 2.501 -0.900 1.00 97.69 91 LEU A N 1
ATOM 697 C CA . LEU A 1 91 ? 3.710 1.265 -1.052 1.00 97.69 91 LEU A CA 1
ATOM 698 C C . LEU A 1 91 ? 3.408 0.988 -2.517 1.00 97.69 91 LEU A C 1
ATOM 700 O O . LEU A 1 91 ? 2.798 1.806 -3.206 1.00 97.69 91 LEU A O 1
ATOM 704 N N . PHE A 1 92 ? 3.791 -0.200 -2.969 1.00 98.06 92 PHE A N 1
ATOM 705 C CA . PHE A 1 92 ? 3.589 -0.649 -4.336 1.00 98.06 92 PHE A CA 1
ATOM 706 C C . PHE A 1 92 ? 2.527 -1.736 -4.436 1.00 98.06 92 PHE A C 1
ATOM 708 O O . PHE A 1 92 ? 2.359 -2.565 -3.542 1.00 98.06 92 PHE A O 1
ATOM 715 N N . ILE A 1 93 ? 1.826 -1.750 -5.563 1.00 97.12 93 ILE A N 1
ATOM 716 C CA . ILE A 1 93 ? 0.998 -2.876 -5.991 1.00 97.12 93 ILE A CA 1
ATOM 717 C C . ILE A 1 93 ? 1.248 -3.141 -7.469 1.00 97.12 93 ILE A C 1
ATOM 719 O O . ILE A 1 93 ? 1.385 -2.214 -8.268 1.00 97.12 93 ILE A O 1
ATOM 723 N N . GLU A 1 94 ? 1.257 -4.412 -7.843 1.00 96.25 94 GLU A N 1
ATOM 724 C CA . GLU A 1 94 ? 1.166 -4.827 -9.236 1.00 96.25 94 GLU A CA 1
ATOM 725 C C . GLU A 1 94 ? -0.253 -5.318 -9.505 1.00 96.25 94 GLU A C 1
ATOM 727 O O . GLU A 1 94 ? -0.750 -6.233 -8.847 1.00 96.25 94 GLU A O 1
ATOM 732 N N . VAL A 1 95 ? -0.923 -4.700 -10.476 1.00 94.50 95 VAL A N 1
ATOM 733 C CA . VAL A 1 95 ? -2.322 -5.011 -10.784 1.00 94.50 95 VAL A CA 1
ATOM 734 C C . VAL A 1 95 ? -2.520 -5.254 -12.268 1.00 94.50 95 VAL A C 1
ATOM 736 O O . VAL A 1 95 ? -1.834 -4.678 -13.110 1.00 94.50 95 VAL A O 1
ATOM 739 N N . ASN A 1 96 ? -3.532 -6.050 -12.615 1.00 94.44 96 ASN A N 1
ATOM 740 C CA . ASN A 1 96 ? -4.022 -6.068 -13.989 1.00 94.44 96 ASN A CA 1
ATOM 741 C C . ASN A 1 96 ? -4.562 -4.661 -14.347 1.00 94.44 96 ASN A C 1
ATOM 743 O O . ASN A 1 96 ? -5.352 -4.113 -13.566 1.00 94.44 96 ASN A O 1
ATOM 747 N N . PRO A 1 97 ? -4.217 -4.081 -15.517 1.00 94.69 97 PRO A N 1
ATOM 748 C CA . PRO A 1 97 ? -4.629 -2.733 -15.914 1.00 94.69 97 PRO A CA 1
ATOM 749 C C . PRO A 1 97 ? -6.134 -2.457 -15.813 1.00 94.69 97 PRO A C 1
ATOM 751 O O . PRO A 1 97 ? -6.536 -1.318 -15.560 1.00 94.69 97 PRO A O 1
ATOM 754 N N . ARG A 1 98 ? -6.986 -3.486 -15.938 1.00 93.06 98 ARG A N 1
ATOM 755 C CA . ARG A 1 98 ? -8.443 -3.350 -15.766 1.00 93.06 98 ARG A CA 1
ATOM 756 C C . ARG A 1 98 ? -8.855 -2.881 -14.364 1.00 93.06 98 ARG A C 1
ATOM 758 O O . ARG A 1 98 ? -9.890 -2.235 -14.228 1.00 93.06 98 ARG A O 1
ATOM 765 N N . HIS A 1 99 ? -8.040 -3.147 -13.340 1.00 91.44 99 HIS A N 1
ATOM 766 C CA . HIS A 1 99 ? -8.294 -2.752 -11.950 1.00 91.44 99 HIS A CA 1
ATOM 767 C C . HIS A 1 99 ? -7.635 -1.420 -11.566 1.00 91.44 99 HIS A C 1
ATOM 769 O O . HIS A 1 99 ? -7.883 -0.914 -10.476 1.00 91.44 99 HIS A O 1
ATOM 775 N N . ARG A 1 100 ? -6.857 -0.787 -12.455 1.00 93.69 100 ARG A N 1
ATOM 776 C CA . ARG A 1 100 ? -6.130 0.459 -12.152 1.00 93.69 100 ARG A CA 1
ATOM 777 C C . ARG A 1 100 ? -7.041 1.556 -11.594 1.00 93.69 100 ARG A C 1
ATOM 779 O O . ARG A 1 100 ? -6.752 2.135 -10.552 1.00 93.69 100 ARG A O 1
ATOM 786 N N . ARG A 1 101 ? -8.179 1.802 -12.257 1.00 92.50 101 ARG A N 1
ATOM 787 C CA . ARG A 1 101 ? -9.140 2.846 -11.849 1.00 92.50 101 ARG A CA 1
ATOM 788 C C . ARG A 1 101 ? -9.681 2.622 -10.440 1.00 92.50 101 ARG A C 1
ATOM 790 O O . ARG A 1 101 ? -9.919 3.590 -9.729 1.00 92.50 101 ARG A O 1
ATOM 797 N N . PHE A 1 102 ? -9.858 1.363 -10.042 1.00 90.75 102 PHE A N 1
ATOM 798 C CA . PHE A 1 102 ? -10.328 1.024 -8.706 1.00 90.75 102 PHE A CA 1
ATOM 799 C C . PHE A 1 102 ? -9.345 1.530 -7.645 1.00 90.75 102 PHE A C 1
ATOM 801 O O . PHE A 1 102 ? -9.738 2.320 -6.795 1.00 90.75 102 PHE A O 1
ATOM 808 N N . TYR A 1 103 ? -8.064 1.169 -7.747 1.00 91.94 103 TYR A N 1
ATOM 809 C CA . TYR A 1 103 ? -7.046 1.581 -6.772 1.00 91.94 103 TYR A CA 1
ATOM 810 C C . TYR A 1 103 ? -6.740 3.081 -6.811 1.00 91.94 103 TYR A C 1
ATOM 812 O O . TYR A 1 103 ? -6.513 3.678 -5.759 1.00 91.94 103 TYR A O 1
ATOM 820 N N . GLN A 1 104 ? -6.818 3.708 -7.991 1.00 93.12 104 GLN A N 1
ATOM 821 C CA . GLN A 1 104 ? -6.733 5.167 -8.122 1.00 93.12 104 GLN A CA 1
ATOM 822 C C . GLN A 1 104 ? -7.852 5.857 -7.335 1.00 93.12 104 GLN A C 1
ATOM 824 O O . GLN A 1 104 ? -7.588 6.712 -6.499 1.00 93.12 104 GLN A O 1
ATOM 829 N N . SER A 1 105 ? -9.111 5.483 -7.577 1.00 90.19 105 SER A N 1
ATOM 830 C CA . SER A 1 105 ? -10.257 6.168 -6.966 1.00 90.19 105 SER A CA 1
ATOM 831 C C . SER A 1 105 ? -10.466 5.825 -5.491 1.00 90.19 105 SER A C 1
ATOM 833 O O . SER A 1 105 ? -10.911 6.677 -4.728 1.00 90.19 105 SER A O 1
ATOM 835 N N . MET A 1 106 ? -10.193 4.582 -5.093 1.00 89.25 106 MET A N 1
ATOM 836 C CA . MET A 1 106 ? -10.486 4.093 -3.743 1.00 89.25 106 MET A CA 1
ATOM 837 C C . MET A 1 106 ? -9.408 4.498 -2.734 1.00 89.25 106 MET A C 1
ATOM 839 O O . MET A 1 106 ? -9.737 4.808 -1.589 1.00 89.25 106 MET A O 1
ATOM 843 N N . LEU A 1 107 ? -8.140 4.482 -3.160 1.00 90.94 107 LEU A N 1
ATOM 844 C CA . LEU A 1 107 ? -6.967 4.575 -2.285 1.00 90.94 107 LEU A CA 1
ATOM 845 C C . LEU A 1 107 ? -5.925 5.601 -2.765 1.00 90.94 107 LEU A C 1
ATOM 847 O O . LEU A 1 107 ? -4.968 5.865 -2.052 1.00 90.94 107 LEU A O 1
ATOM 851 N N . GLY A 1 108 ? -6.080 6.204 -3.946 1.00 93.38 108 GLY A N 1
ATOM 852 C CA . GLY A 1 108 ? -5.147 7.232 -4.420 1.00 93.38 108 GLY A CA 1
ATOM 853 C C . GLY A 1 108 ? -3.827 6.696 -4.981 1.00 93.38 108 GLY A C 1
ATOM 854 O O . GLY A 1 108 ? -2.899 7.474 -5.172 1.00 93.38 108 GLY A O 1
ATOM 855 N N . PHE A 1 109 ? -3.725 5.397 -5.287 1.00 96.19 109 PHE A N 1
ATOM 856 C CA . PHE A 1 109 ? -2.548 4.869 -5.985 1.00 96.19 109 PHE A CA 1
ATOM 857 C C . PHE A 1 109 ? -2.379 5.542 -7.353 1.00 96.19 109 PHE A C 1
ATOM 859 O O . PHE A 1 109 ? -3.356 5.793 -8.056 1.00 96.19 109 PHE A O 1
ATOM 866 N N . THR A 1 110 ? -1.143 5.747 -7.789 1.00 97.50 110 THR A N 1
ATOM 867 C CA . THR A 1 110 ? -0.796 6.325 -9.092 1.00 97.50 110 THR A CA 1
ATOM 868 C C . THR A 1 110 ? -0.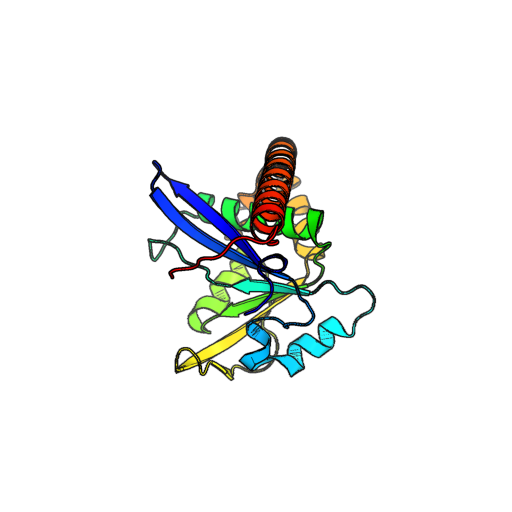006 5.314 -9.928 1.00 97.50 110 THR A C 1
ATOM 870 O O . THR A 1 110 ? 0.793 4.566 -9.374 1.00 97.50 110 THR A O 1
ATOM 873 N N . PRO A 1 111 ? -0.246 5.196 -11.248 1.00 97.69 111 PRO A N 1
ATOM 874 C CA . PRO A 1 111 ? 0.536 4.294 -12.090 1.00 97.69 111 PRO A CA 1
ATOM 875 C C . PRO A 1 111 ? 1.970 4.805 -12.259 1.00 97.69 111 PRO A C 1
ATOM 877 O O . PRO A 1 111 ? 2.172 5.998 -12.479 1.00 97.69 111 PRO A O 1
ATOM 880 N N . ILE A 1 112 ? 2.937 3.890 -12.216 1.00 97.50 1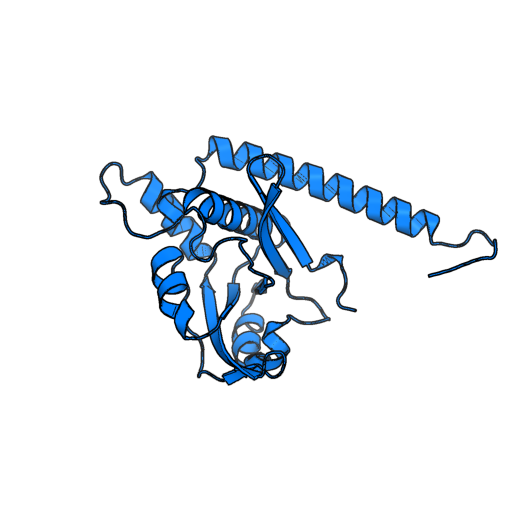12 ILE A N 1
ATOM 881 C CA . ILE A 1 112 ? 4.358 4.159 -12.461 1.00 97.50 112 ILE A CA 1
ATOM 882 C C . ILE A 1 112 ? 4.821 3.333 -13.656 1.00 97.50 112 ILE A C 1
ATOM 884 O O . ILE A 1 112 ? 4.534 2.137 -13.730 1.00 97.50 112 ILE A O 1
ATOM 888 N N . GLY A 1 113 ? 5.553 3.978 -14.564 1.00 95.12 113 GLY A N 1
ATOM 889 C CA . GLY A 1 113 ? 6.108 3.341 -15.753 1.00 95.12 113 GLY A CA 1
ATOM 890 C C . GLY A 1 113 ? 5.053 2.798 -16.723 1.00 95.12 113 GLY A C 1
ATOM 891 O O . GLY A 1 113 ? 3.837 2.912 -16.522 1.00 95.12 113 GLY A O 1
ATOM 892 N N . ASP A 1 114 ? 5.550 2.199 -17.800 1.00 96.81 114 ASP A N 1
ATOM 893 C CA . ASP A 1 114 ? 4.719 1.556 -18.814 1.00 96.81 114 ASP A CA 1
ATOM 894 C C . ASP A 1 114 ? 4.165 0.210 -18.328 1.00 96.81 114 ASP A C 1
ATOM 896 O O . ASP A 1 114 ? 4.750 -0.460 -17.474 1.00 96.81 114 ASP A O 1
ATOM 900 N N . MET A 1 115 ? 3.041 -0.215 -18.913 1.00 97.19 115 MET A N 1
ATOM 901 C CA . MET A 1 115 ? 2.516 -1.565 -18.696 1.00 97.19 115 MET A CA 1
ATOM 902 C C . MET A 1 115 ? 3.512 -2.609 -19.206 1.00 97.19 115 MET A C 1
ATOM 904 O O . MET A 1 115 ? 4.101 -2.450 -20.276 1.00 97.19 115 MET A O 1
ATOM 908 N N . ARG A 1 116 ? 3.653 -3.706 -18.464 1.00 97.69 116 ARG A N 1
ATOM 909 C CA . ARG A 1 116 ? 4.528 -4.832 -18.812 1.00 97.69 116 ARG A CA 1
ATOM 910 C C . ARG A 1 116 ? 3.739 -6.134 -18.764 1.00 97.69 116 ARG A C 1
ATOM 912 O O . ARG A 1 116 ? 2.610 -6.164 -18.282 1.00 97.69 116 ARG A O 1
ATOM 919 N N . THR A 1 117 ? 4.305 -7.211 -19.289 1.00 97.00 117 THR A N 1
ATOM 920 C CA . THR A 1 117 ? 3.727 -8.550 -19.127 1.00 97.00 117 THR A CA 1
ATOM 921 C C . THR A 1 117 ? 4.291 -9.176 -17.860 1.00 97.00 117 THR A C 1
ATOM 923 O O . THR A 1 117 ? 5.510 -9.267 -17.721 1.00 97.00 117 THR A O 1
ATOM 926 N N . ASN A 1 118 ? 3.425 -9.642 -16.959 1.00 93.31 118 ASN A N 1
ATOM 927 C CA . ASN A 1 118 ? 3.853 -10.463 -15.833 1.00 93.31 118 ASN A CA 1
ATOM 928 C C . ASN A 1 118 ? 4.020 -11.919 -16.300 1.00 93.31 118 ASN A C 1
ATOM 930 O O . ASN A 1 118 ? 3.020 -12.556 -16.644 1.00 93.31 118 ASN A O 1
ATOM 934 N N . PRO A 1 119 ? 5.242 -12.479 -16.285 1.00 91.06 119 PRO A N 1
ATOM 935 C CA . PRO A 1 119 ? 5.499 -13.825 -16.791 1.00 91.06 119 PRO A CA 1
ATOM 936 C C . PRO A 1 119 ? 4.880 -14.931 -15.924 1.00 91.06 119 PRO A C 1
ATOM 938 O O . PRO A 1 119 ? 4.669 -16.036 -16.410 1.00 91.06 119 PRO A O 1
ATOM 941 N N . SER A 1 120 ? 4.566 -14.656 -14.655 1.00 87.44 120 SER A N 1
ATOM 942 C CA . SER A 1 120 ? 4.011 -15.651 -13.725 1.00 87.44 120 SER A CA 1
ATOM 943 C C . SER A 1 120 ? 2.547 -15.984 -14.017 1.00 87.44 120 SER A C 1
ATOM 945 O O . SER A 1 120 ? 2.075 -17.055 -13.643 1.00 87.44 120 SER A O 1
ATOM 947 N N . VAL A 1 121 ? 1.822 -15.061 -14.654 1.00 88.81 121 VAL A N 1
ATOM 948 C CA . VAL A 1 121 ? 0.392 -15.201 -14.990 1.00 88.81 121 VAL A CA 1
ATOM 949 C C . VAL A 1 121 ? 0.103 -14.982 -16.476 1.00 88.81 121 VAL A C 1
ATOM 951 O O . VAL A 1 121 ? -1.058 -15.022 -16.871 1.00 88.81 121 VAL A O 1
ATOM 954 N N . ASP A 1 122 ? 1.144 -14.728 -17.273 1.00 94.56 122 ASP A N 1
ATOM 955 C CA . ASP A 1 122 ? 1.083 -14.440 -18.710 1.00 94.56 122 ASP A CA 1
ATOM 956 C C . ASP A 1 122 ? 0.005 -13.401 -19.075 1.00 94.56 122 ASP A C 1
ATOM 958 O O . ASP A 1 122 ? -0.862 -13.607 -19.923 1.00 94.56 122 ASP A O 1
ATOM 962 N N . ALA A 1 123 ? 0.015 -12.270 -18.362 1.00 94.31 123 ALA A N 1
ATOM 963 C CA . ALA A 1 123 ? -0.987 -11.222 -18.526 1.00 94.31 123 ALA A CA 1
ATOM 964 C C . ALA A 1 123 ? -0.382 -9.815 -18.393 1.00 94.31 123 ALA A C 1
ATOM 966 O O . ALA A 1 123 ? 0.634 -9.643 -17.712 1.00 94.31 123 ALA A O 1
ATOM 967 N N . PRO A 1 124 ? -1.018 -8.785 -18.987 1.00 96.44 124 PRO A N 1
ATOM 968 C CA . PRO A 1 124 ? -0.624 -7.401 -18.765 1.00 96.44 124 PRO A CA 1
ATOM 969 C C . PRO A 1 124 ? -0.728 -7.017 -17.287 1.00 96.44 124 PRO A C 1
ATOM 971 O O . PRO A 1 124 ? -1.733 -7.308 -16.628 1.00 96.44 124 PRO A O 1
ATOM 974 N N . SER A 1 125 ? 0.272 -6.294 -16.801 1.00 96.25 125 SER A N 1
ATOM 975 C CA . SER A 1 125 ? 0.338 -5.731 -15.461 1.00 96.25 125 SER A CA 1
ATOM 976 C C . SER A 1 125 ? 0.802 -4.272 -15.484 1.00 96.25 125 SER A C 1
ATOM 978 O O . SER A 1 125 ? 1.493 -3.809 -16.394 1.00 96.25 125 SER A O 1
ATOM 980 N N . GLN A 1 126 ? 0.355 -3.519 -14.484 1.00 97.38 126 GLN A N 1
ATOM 981 C CA . GLN A 1 126 ? 0.713 -2.128 -14.237 1.00 97.38 126 GLN A CA 1
ATOM 982 C C . GLN A 1 126 ? 1.237 -2.025 -12.808 1.00 97.38 126 GLN A C 1
ATOM 984 O O . GLN A 1 126 ? 0.519 -2.373 -11.865 1.00 97.38 126 GLN A O 1
ATOM 989 N N . LEU A 1 127 ? 2.445 -1.485 -12.649 1.00 98.19 127 LEU A N 1
ATOM 990 C CA . LEU A 1 127 ? 2.928 -1.043 -11.349 1.00 98.19 127 LEU A CA 1
ATOM 991 C C . LEU A 1 127 ? 2.165 0.212 -10.923 1.00 98.19 127 LEU A C 1
ATOM 993 O O . LEU A 1 127 ? 1.997 1.151 -11.710 1.00 98.19 127 LEU A O 1
ATOM 997 N N . MET A 1 128 ? 1.715 0.234 -9.676 1.00 98.25 128 MET A N 1
ATOM 998 C CA . MET A 1 128 ? 1.152 1.419 -9.050 1.00 98.25 128 MET A CA 1
ATOM 999 C C . MET A 1 128 ? 1.826 1.698 -7.711 1.00 98.25 128 MET A C 1
ATOM 1001 O O . MET A 1 128 ? 2.242 0.776 -7.014 1.00 98.25 128 MET A O 1
ATOM 1005 N N . TRP A 1 129 ? 1.890 2.975 -7.356 1.00 98.38 129 TRP A N 1
ATOM 1006 C CA . TRP A 1 129 ? 2.566 3.504 -6.180 1.00 98.38 129 TRP A CA 1
ATOM 1007 C C . TRP A 1 129 ? 1.640 4.402 -5.365 1.00 98.38 129 TRP A C 1
ATOM 1009 O O . TRP A 1 129 ? 0.811 5.130 -5.917 1.00 98.38 129 TRP A O 1
ATOM 1019 N N . LEU A 1 130 ? 1.804 4.356 -4.052 1.00 97.00 130 LEU A N 1
ATOM 1020 C CA . LEU A 1 130 ? 1.157 5.232 -3.092 1.00 97.00 130 LEU A CA 1
ATOM 1021 C C . LEU A 1 130 ? 2.208 5.739 -2.105 1.00 97.00 130 LEU A C 1
ATOM 1023 O O . LEU A 1 130 ? 2.888 4.939 -1.457 1.00 97.00 130 LEU A O 1
ATOM 1027 N N . ASN A 1 131 ? 2.298 7.061 -1.964 1.00 96.19 131 ASN A N 1
ATOM 1028 C CA . ASN A 1 131 ? 3.052 7.672 -0.881 1.00 96.19 131 ASN A CA 1
ATOM 1029 C C . ASN A 1 131 ? 2.266 7.506 0.425 1.00 96.19 131 ASN A C 1
ATOM 1031 O O . ASN A 1 131 ? 1.107 7.911 0.532 1.00 96.19 131 ASN A O 1
ATOM 1035 N N . VAL A 1 132 ? 2.893 6.898 1.429 1.00 93.75 132 VAL A N 1
ATOM 1036 C CA . VAL A 1 132 ? 2.233 6.593 2.699 1.00 93.75 132 VAL A CA 1
ATOM 1037 C C . VAL A 1 132 ? 1.904 7.867 3.497 1.00 93.75 132 VAL A C 1
ATOM 1039 O O . VAL A 1 132 ? 0.926 7.858 4.246 1.00 93.75 132 VAL A O 1
ATOM 1042 N N . SER A 1 133 ? 2.630 8.982 3.321 1.00 90.81 133 SER A N 1
ATOM 1043 C CA . SER A 1 133 ? 2.257 10.255 3.971 1.00 90.81 133 SER A CA 1
ATOM 1044 C C . SER A 1 133 ? 0.886 10.751 3.516 1.00 90.81 133 SER A C 1
ATOM 1046 O O . SER A 1 133 ? 0.081 11.187 4.338 1.00 90.81 133 SER A O 1
ATOM 1048 N N . ASP A 1 134 ? 0.577 10.582 2.230 1.00 90.50 134 ASP A N 1
ATOM 1049 C CA . ASP A 1 134 ? -0.674 11.047 1.627 1.00 90.50 134 ASP A CA 1
ATOM 1050 C C . ASP A 1 134 ? -1.883 10.277 2.183 1.00 90.50 134 ASP A C 1
ATOM 1052 O O . ASP A 1 134 ? -3.003 10.794 2.228 1.00 90.50 134 ASP A O 1
ATOM 1056 N N . VAL A 1 135 ? -1.665 9.043 2.657 1.00 87.44 135 VAL A N 1
ATOM 1057 C CA . VAL A 1 135 ? -2.680 8.243 3.357 1.00 87.44 135 VAL A CA 1
ATOM 1058 C C . VAL A 1 135 ? -3.055 8.895 4.683 1.00 87.44 135 VAL A C 1
ATOM 1060 O O . VAL A 1 135 ? -4.241 9.033 4.982 1.00 87.44 135 VAL A O 1
ATOM 1063 N N . ALA A 1 136 ? -2.063 9.312 5.475 1.00 80.94 136 ALA A N 1
ATOM 1064 C CA . ALA A 1 136 ? -2.302 9.956 6.764 1.00 80.94 136 ALA A CA 1
ATOM 1065 C C . ALA A 1 136 ? -3.052 11.285 6.591 1.00 80.94 136 ALA A C 1
ATOM 1067 O O . ALA A 1 136 ? -4.035 11.529 7.298 1.00 80.94 136 ALA A O 1
ATOM 1068 N N . ASP A 1 137 ? -2.649 12.086 5.602 1.00 85.88 137 ASP A N 1
ATOM 1069 C CA . ASP A 1 137 ? -3.309 13.348 5.258 1.00 85.88 137 ASP A CA 1
ATOM 1070 C C . ASP A 1 137 ? -4.749 13.119 4.780 1.00 85.88 137 ASP A C 1
ATOM 1072 O O . ASP A 1 137 ? -5.677 13.802 5.224 1.00 85.88 137 ASP A O 1
ATOM 1076 N N . SER A 1 138 ? -4.969 12.097 3.944 1.00 86.81 138 SER A N 1
ATOM 1077 C CA . SER A 1 138 ? -6.307 11.713 3.487 1.00 86.81 138 SER A CA 1
ATOM 1078 C C . SER A 1 138 ? -7.208 11.324 4.660 1.00 86.81 138 SER A C 1
ATOM 1080 O O . SER A 1 138 ? -8.317 11.844 4.783 1.00 86.81 138 SER A O 1
ATOM 1082 N N . ILE A 1 139 ? -6.737 10.454 5.561 1.00 83.06 139 ILE A N 1
ATOM 1083 C CA . ILE A 1 139 ? -7.494 10.034 6.753 1.00 83.06 139 ILE A CA 1
ATOM 1084 C C . ILE A 1 139 ? -7.844 11.245 7.627 1.00 83.06 139 ILE A C 1
ATOM 1086 O O . ILE A 1 139 ? -8.982 11.365 8.084 1.00 83.06 139 ILE A O 1
ATOM 1090 N N . ALA A 1 140 ? -6.890 12.151 7.856 1.00 83.12 140 ALA A N 1
ATOM 1091 C CA . ALA A 1 140 ? -7.123 13.362 8.637 1.00 83.12 140 ALA A CA 1
ATOM 1092 C C . ALA A 1 140 ? -8.200 14.252 7.993 1.00 83.12 140 ALA A C 1
ATOM 1094 O O . ALA A 1 140 ? -9.128 14.680 8.683 1.00 83.12 140 ALA A O 1
ATOM 1095 N N . SER A 1 141 ? -8.134 14.451 6.672 1.00 83.88 141 SER A N 1
ATOM 1096 C CA . SER A 1 141 ? -9.122 15.231 5.923 1.00 83.88 141 SER A CA 1
ATOM 1097 C C . SER A 1 141 ? -10.532 14.643 6.046 1.00 83.88 141 SER A C 1
ATOM 1099 O O . SER A 1 141 ? -11.467 15.378 6.368 1.00 83.88 141 SER A O 1
ATOM 1101 N N . TYR A 1 142 ? -10.698 13.327 5.857 1.00 81.12 142 TYR A N 1
ATOM 1102 C CA . TYR A 1 142 ? -12.013 12.674 5.967 1.00 81.12 142 TYR A CA 1
ATOM 1103 C C . TYR A 1 142 ? -12.591 12.722 7.383 1.00 81.12 142 TYR A C 1
ATOM 1105 O O . TYR A 1 142 ? -13.806 12.758 7.544 1.00 81.12 142 TYR A O 1
ATOM 1113 N N . ARG A 1 143 ? -11.743 12.755 8.416 1.00 78.69 143 ARG A N 1
ATOM 1114 C CA . ARG A 1 143 ? -12.191 12.914 9.808 1.00 78.69 143 ARG A CA 1
ATOM 1115 C C . ARG A 1 143 ? -12.670 14.326 10.124 1.00 78.69 143 ARG A C 1
ATOM 1117 O O . ARG A 1 143 ? -13.555 14.484 10.960 1.00 78.69 143 ARG A O 1
ATOM 1124 N N . SER A 1 144 ? -12.071 15.338 9.500 1.00 76.81 144 SER A N 1
ATOM 1125 C CA . SER A 1 144 ? -12.447 16.740 9.713 1.00 76.81 144 SER A CA 1
ATOM 1126 C C . SER A 1 144 ? -13.688 17.177 8.934 1.00 76.81 144 SER A C 1
ATOM 1128 O O . SER A 1 144 ? -14.327 18.156 9.317 1.00 76.81 144 SER A O 1
ATOM 1130 N N . ASP A 1 145 ? -14.047 16.466 7.863 1.00 72.56 145 ASP A N 1
ATOM 1131 C CA . ASP A 1 145 ? -15.162 16.848 7.001 1.00 72.56 145 ASP A CA 1
ATOM 1132 C C . ASP A 1 145 ? -16.469 16.146 7.412 1.00 72.56 145 ASP A C 1
ATOM 1134 O O . ASP A 1 145 ? -16.799 15.051 6.960 1.00 72.56 145 ASP A O 1
ATOM 1138 N N . VAL A 1 146 ? -17.241 16.813 8.278 1.00 57.84 146 VAL A N 1
ATOM 1139 C CA . VAL A 1 146 ? -18.551 16.348 8.784 1.00 57.84 146 VAL A CA 1
ATOM 1140 C C . VAL A 1 146 ? -19.648 16.385 7.693 1.00 57.84 146 VAL A C 1
ATOM 1142 O O . VAL A 1 146 ? -20.777 15.961 7.934 1.00 57.84 146 VAL A O 1
ATOM 1145 N N . GLY A 1 147 ? -19.339 16.870 6.482 1.00 54.03 147 GLY A N 1
ATOM 1146 C CA . GLY A 1 147 ? -20.290 17.033 5.377 1.00 54.03 147 GLY A CA 1
ATOM 1147 C C . GLY A 1 147 ? -19.807 16.539 4.011 1.00 54.03 147 GLY A C 1
ATOM 1148 O O . GLY A 1 147 ? -20.568 16.659 3.047 1.00 54.03 147 GLY A O 1
ATOM 1149 N N . ALA A 1 148 ? -18.598 15.975 3.904 1.00 52.72 148 ALA A N 1
ATOM 1150 C CA . ALA A 1 148 ? -18.068 15.428 2.660 1.00 52.72 148 ALA A CA 1
ATOM 1151 C C . ALA A 1 148 ? -19.048 14.407 2.084 1.00 52.72 148 ALA A C 1
ATOM 1153 O O . ALA A 1 148 ? -19.248 13.316 2.625 1.00 52.72 148 ALA A O 1
ATOM 1154 N N . THR A 1 149 ? -19.642 14.757 0.942 1.00 50.62 149 THR A N 1
ATOM 1155 C CA . THR A 1 149 ? -20.319 13.821 0.044 1.00 50.62 149 THR A CA 1
ATOM 1156 C C . THR A 1 149 ? -19.483 12.551 -0.019 1.00 50.62 149 THR A C 1
ATOM 1158 O O . THR A 1 149 ? -18.315 12.649 -0.388 1.00 50.62 149 THR A O 1
ATOM 1161 N N . ARG A 1 150 ? -20.052 11.397 0.374 1.00 53.56 150 ARG A N 1
ATOM 1162 C CA . ARG A 1 150 ? -19.373 10.090 0.418 1.00 53.56 150 ARG A CA 1
ATOM 1163 C C . ARG A 1 150 ? -18.649 9.837 -0.901 1.00 53.56 150 ARG A C 1
ATOM 1165 O O . ARG A 1 150 ? -19.218 9.313 -1.858 1.00 53.56 150 ARG A O 1
ATOM 1172 N N . THR A 1 151 ? -17.391 10.243 -0.967 1.00 57.53 151 THR A N 1
ATOM 1173 C CA . THR A 1 151 ? -16.502 9.909 -2.068 1.00 57.53 151 THR A CA 1
ATOM 1174 C C . THR A 1 151 ? -16.405 8.396 -2.129 1.00 57.53 151 THR A C 1
ATOM 1176 O O . THR A 1 151 ? -16.490 7.727 -1.100 1.00 57.53 151 THR A O 1
ATOM 1179 N N . ARG A 1 152 ? -16.141 7.839 -3.309 1.00 71.25 152 ARG A N 1
ATOM 1180 C CA . ARG A 1 152 ? -15.871 6.401 -3.468 1.00 71.25 152 ARG A CA 1
ATOM 1181 C C . ARG A 1 152 ? -14.553 5.957 -2.798 1.00 71.25 152 ARG A C 1
ATOM 1183 O O . ARG A 1 152 ? -14.040 4.920 -3.180 1.00 71.25 152 ARG A O 1
ATOM 1190 N N . SER A 1 153 ? -13.969 6.727 -1.878 1.00 86.81 153 SER A N 1
ATOM 1191 C CA . SER A 1 153 ? -12.708 6.396 -1.212 1.00 86.81 153 SER A CA 1
ATOM 1192 C C . SER A 1 153 ? -12.942 5.548 0.035 1.00 86.81 153 SER A C 1
ATOM 1194 O O . SER A 1 153 ? -13.826 5.843 0.845 1.00 86.81 153 SER A O 1
ATOM 1196 N N . LEU A 1 154 ? -12.092 4.536 0.222 1.00 89.25 154 LEU A N 1
ATOM 1197 C CA . LEU A 1 154 ? -12.115 3.692 1.416 1.00 89.25 154 LEU A CA 1
ATOM 1198 C C . LEU A 1 154 ? -11.704 4.457 2.678 1.00 89.25 154 LEU A C 1
ATOM 1200 O O . LEU A 1 154 ? -12.107 4.056 3.763 1.00 89.25 154 LEU A O 1
ATOM 1204 N N . TYR A 1 155 ? -10.981 5.576 2.558 1.00 89.44 155 TYR A N 1
ATOM 1205 C CA . TYR A 1 155 ? -10.546 6.383 3.705 1.00 89.44 155 TYR A CA 1
ATOM 1206 C C . TYR A 1 155 ? -11.709 6.924 4.543 1.00 89.44 155 TYR A C 1
ATOM 1208 O O . TYR A 1 155 ? -11.566 7.091 5.750 1.00 89.44 155 TYR A O 1
ATOM 1216 N N . SER A 1 156 ? -12.883 7.114 3.935 1.00 87.25 156 SER A N 1
ATOM 1217 C CA . SER A 1 156 ? -14.108 7.502 4.649 1.00 87.25 156 SER A CA 1
ATOM 1218 C C . SER A 1 156 ? -14.669 6.408 5.569 1.00 87.25 156 SER A C 1
ATOM 1220 O O . SER A 1 156 ? -15.448 6.700 6.471 1.00 87.25 156 SER A O 1
ATOM 1222 N N . LEU A 1 157 ? -14.274 5.152 5.346 1.00 88.38 157 LEU A N 1
ATOM 1223 C CA . LEU A 1 157 ? -14.703 3.981 6.112 1.00 88.38 157 LEU A CA 1
ATOM 1224 C C . LEU A 1 157 ? -13.629 3.514 7.104 1.00 88.38 157 LEU A C 1
ATOM 1226 O O . LEU A 1 157 ? -13.805 2.486 7.757 1.00 88.38 157 LEU A O 1
ATOM 1230 N N . PHE A 1 158 ? -12.500 4.222 7.200 1.00 89.81 158 PHE A N 1
ATOM 1231 C CA . PHE A 1 158 ? -11.414 3.852 8.100 1.00 89.81 158 PHE A CA 1
ATOM 1232 C C . PHE A 1 158 ? -11.801 4.083 9.565 1.00 89.81 158 PHE A C 1
ATOM 1234 O O . PHE A 1 158 ? -12.539 5.004 9.904 1.00 89.81 158 PHE A O 1
ATOM 1241 N N . LEU A 1 159 ? -11.262 3.219 10.429 1.00 87.62 159 LEU A N 1
ATOM 1242 C CA . LEU A 1 159 ? -11.434 3.243 11.884 1.00 87.62 159 LEU A CA 1
ATOM 1243 C C . LEU A 1 159 ? -11.226 4.641 12.472 1.00 87.62 159 LEU A C 1
ATOM 1245 O O . LEU A 1 159 ? -10.369 5.395 12.012 1.00 87.62 159 LEU A O 1
ATOM 1249 N N . SER A 1 160 ? -11.943 4.953 13.546 1.00 85.75 160 SER A N 1
ATOM 1250 C CA . SER A 1 160 ? -11.679 6.116 14.395 1.00 85.75 160 SER A CA 1
ATOM 1251 C C . SER A 1 160 ? -10.343 5.990 15.141 1.00 85.75 160 SER A C 1
ATOM 1253 O O . SER A 1 160 ? -9.764 4.911 15.248 1.00 85.75 160 SER A O 1
ATOM 1255 N N . GLN A 1 161 ? -9.851 7.088 15.722 1.00 85.69 161 GLN A N 1
ATOM 1256 C CA . GLN A 1 161 ? -8.581 7.090 16.462 1.00 85.69 161 GLN A CA 1
ATOM 1257 C C . GLN A 1 161 ? -8.593 6.155 17.690 1.00 85.69 161 GLN A C 1
ATOM 1259 O O . GLN A 1 161 ? -7.586 5.518 18.013 1.00 85.69 161 GLN A O 1
ATOM 1264 N N . THR A 1 162 ? -9.743 6.032 18.358 1.00 86.00 162 THR A N 1
ATOM 1265 C CA . THR A 1 162 ? -9.932 5.102 19.479 1.00 86.00 162 THR A CA 1
ATOM 1266 C C . THR A 1 162 ? -9.830 3.652 19.007 1.00 86.00 162 THR A C 1
ATOM 1268 O O . THR A 1 162 ? -9.112 2.852 19.605 1.00 86.00 162 THR A O 1
ATOM 1271 N N . GLU A 1 163 ? -10.491 3.314 17.899 1.00 89.25 163 GLU A N 1
ATOM 1272 C CA . GLU A 1 163 ? -10.450 1.969 17.319 1.00 89.25 163 GLU A CA 1
ATOM 1273 C C . GLU A 1 163 ? -9.071 1.626 16.745 1.00 89.25 163 GLU A C 1
ATOM 1275 O O . GLU A 1 163 ? -8.588 0.511 16.946 1.00 89.25 163 GLU A O 1
ATOM 1280 N N . GLU A 1 164 ? -8.393 2.583 16.100 1.00 90.38 164 GLU A N 1
ATOM 1281 C CA . GLU A 1 164 ? -7.006 2.415 15.657 1.00 90.38 164 GLU A CA 1
ATOM 1282 C C . GLU A 1 164 ? -6.111 1.975 16.810 1.00 90.38 164 GLU A C 1
ATOM 1284 O O . GLU A 1 164 ? -5.301 1.068 16.649 1.00 90.38 164 GLU A O 1
ATOM 1289 N N . SER A 1 165 ? -6.250 2.613 17.974 1.00 88.62 165 SER A N 1
ATOM 1290 C CA . SER A 1 165 ? -5.411 2.330 19.140 1.00 88.62 165 SER A CA 1
ATOM 1291 C C . SER A 1 165 ? -5.607 0.888 19.617 1.00 88.62 165 SER A C 1
ATOM 1293 O O . SER A 1 165 ? -4.638 0.193 19.913 1.00 88.62 165 SER A O 1
ATOM 1295 N N . VAL A 1 166 ? -6.851 0.398 19.597 1.00 89.81 166 VAL A N 1
ATOM 1296 C CA . VAL A 1 166 ? -7.173 -1.005 19.902 1.00 89.81 166 VAL A CA 1
ATOM 1297 C C . VAL A 1 166 ? -6.541 -1.954 18.881 1.00 89.81 166 VAL A C 1
ATOM 1299 O O . VAL A 1 166 ? -5.954 -2.969 19.262 1.00 89.81 166 VAL A O 1
ATOM 1302 N N . ILE A 1 167 ? -6.636 -1.641 17.587 1.00 89.69 167 ILE A N 1
ATOM 1303 C CA . ILE A 1 167 ? -6.064 -2.481 16.527 1.00 89.69 167 ILE A CA 1
ATOM 1304 C C . ILE A 1 167 ? -4.535 -2.489 16.576 1.00 89.69 167 ILE A C 1
ATOM 1306 O O . ILE A 1 167 ? -3.945 -3.565 16.497 1.00 89.69 167 ILE A O 1
ATOM 1310 N N . LYS A 1 168 ? -3.889 -1.337 16.784 1.00 90.31 168 LYS A N 1
ATOM 1311 C CA . LYS A 1 168 ? -2.430 -1.224 16.940 1.00 90.31 168 LYS A CA 1
ATOM 1312 C C . LYS A 1 168 ? -1.928 -2.111 18.077 1.00 90.31 168 LYS A C 1
ATOM 1314 O O . LYS A 1 168 ? -1.034 -2.922 17.850 1.00 90.31 168 LYS A O 1
ATOM 1319 N N . THR A 1 169 ? -2.554 -2.047 19.254 1.00 89.69 169 THR A N 1
ATOM 1320 C CA . THR A 1 169 ? -2.200 -2.912 20.393 1.00 89.69 169 THR A CA 1
ATOM 1321 C C . THR A 1 169 ? -2.339 -4.395 20.043 1.00 89.69 169 THR A C 1
ATOM 1323 O O . THR A 1 169 ? -1.406 -5.171 20.247 1.00 89.69 169 THR A O 1
ATOM 1326 N N . ARG A 1 170 ? -3.460 -4.801 19.430 1.00 88.69 170 ARG A N 1
ATOM 1327 C CA . ARG A 1 170 ? -3.680 -6.201 19.017 1.00 88.69 170 ARG A CA 1
ATOM 1328 C C . ARG A 1 170 ? -2.644 -6.688 18.000 1.00 88.69 170 ARG A C 1
ATOM 1330 O O . ARG A 1 170 ? -2.236 -7.850 18.043 1.00 88.69 170 ARG A O 1
ATOM 1337 N N . LEU A 1 171 ? -2.234 -5.826 17.068 1.00 88.12 171 LEU A N 1
ATOM 1338 C CA . LEU A 1 171 ? -1.192 -6.134 16.088 1.00 88.12 171 LEU A CA 1
ATOM 1339 C C . LEU A 1 171 ? 0.170 -6.335 16.767 1.00 88.12 171 LEU A C 1
ATOM 1341 O O . LEU A 1 171 ? 0.873 -7.292 16.435 1.00 88.12 171 LEU A O 1
ATOM 1345 N N . GLU A 1 172 ? 0.523 -5.502 17.752 1.00 87.75 172 GLU A N 1
ATOM 1346 C CA . GLU A 1 172 ? 1.758 -5.676 18.530 1.00 87.75 172 GLU A CA 1
ATOM 1347 C C . GLU A 1 172 ? 1.773 -6.989 19.311 1.00 87.75 172 GLU A C 1
ATOM 1349 O O . GLU A 1 172 ? 2.761 -7.726 19.269 1.00 87.75 172 GLU A O 1
ATOM 1354 N N . GLU A 1 173 ? 0.684 -7.302 20.011 1.00 88.19 173 GLU A N 1
ATOM 1355 C CA . GLU A 1 173 ? 0.555 -8.529 20.799 1.00 88.19 173 GLU A CA 1
ATOM 1356 C C . GLU A 1 173 ? 0.709 -9.775 19.920 1.00 88.19 173 GLU A C 1
ATOM 1358 O O . GLU A 1 173 ? 1.467 -10.692 20.255 1.00 88.19 173 GLU A O 1
ATOM 1363 N N . ARG A 1 174 ? 0.056 -9.787 18.750 1.00 85.69 174 ARG A N 1
ATOM 1364 C CA . ARG A 1 174 ? 0.167 -10.879 17.772 1.00 85.69 174 ARG A CA 1
ATOM 1365 C C . ARG A 1 174 ? 1.579 -11.014 17.221 1.00 85.69 174 ARG A C 1
ATOM 1367 O O . ARG A 1 174 ? 2.091 -12.130 17.162 1.00 85.69 174 ARG A O 1
ATOM 1374 N N . LYS A 1 175 ? 2.241 -9.904 16.881 1.00 81.62 175 LYS A N 1
ATOM 1375 C CA . LYS A 1 175 ? 3.634 -9.925 16.413 1.00 81.62 175 LYS A CA 1
ATOM 1376 C C . LYS A 1 175 ? 4.577 -10.489 17.477 1.00 81.62 175 LYS A C 1
ATOM 1378 O O . LYS A 1 175 ? 5.400 -11.347 17.163 1.00 81.62 175 LYS A O 1
ATOM 1383 N N . ARG A 1 176 ? 4.435 -10.069 18.742 1.00 81.88 176 ARG A N 1
ATOM 1384 C CA . ARG A 1 176 ? 5.226 -10.604 19.867 1.00 81.88 176 ARG A CA 1
ATOM 1385 C C . ARG A 1 176 ? 4.982 -12.101 20.061 1.00 81.88 176 ARG A C 1
ATOM 1387 O O . ARG A 1 176 ? 5.941 -12.857 20.191 1.00 81.88 176 ARG A O 1
ATOM 1394 N N . SER A 1 177 ? 3.722 -12.538 20.021 1.00 79.50 177 SER A N 1
ATOM 1395 C CA . SER A 1 177 ? 3.353 -13.954 20.146 1.00 79.50 177 SER A CA 1
ATOM 1396 C C . SER A 1 177 ? 3.934 -14.808 19.012 1.00 79.50 177 SER A C 1
ATOM 1398 O O . SER A 1 177 ? 4.527 -15.857 19.271 1.00 79.50 177 SER A O 1
ATOM 1400 N N . ASN A 1 178 ? 3.841 -14.338 17.765 1.00 75.25 178 ASN A N 1
ATOM 1401 C CA . ASN A 1 178 ? 4.385 -15.037 16.601 1.00 75.25 178 ASN A CA 1
ATOM 1402 C C . ASN A 1 178 ? 5.916 -15.074 16.613 1.00 75.25 178 ASN A C 1
ATOM 1404 O O . ASN A 1 178 ? 6.490 -16.123 16.339 1.00 75.25 178 ASN A O 1
ATOM 1408 N N . SER A 1 179 ? 6.580 -13.983 17.005 1.00 70.38 179 SER A N 1
ATOM 1409 C CA . SER A 1 179 ? 8.040 -13.959 17.163 1.00 70.38 179 SER A CA 1
ATOM 1410 C C . SER A 1 179 ? 8.505 -14.925 18.259 1.00 70.38 179 SER A C 1
ATOM 1412 O O . SER A 1 179 ? 9.468 -15.662 18.058 1.00 70.38 179 SER A O 1
ATOM 1414 N N . GLN A 1 180 ? 7.786 -15.009 19.385 1.00 63.56 180 GLN A N 1
ATOM 1415 C CA . GLN A 1 180 ? 8.102 -15.966 20.448 1.00 63.56 180 GLN A CA 1
ATOM 1416 C C . GLN A 1 180 ? 7.852 -17.417 20.013 1.00 63.56 180 GLN A C 1
ATOM 1418 O O . GLN A 1 180 ? 8.651 -18.295 20.325 1.00 63.56 180 GLN A O 1
ATOM 1423 N N . ARG A 1 181 ? 6.775 -17.686 19.263 1.00 62.78 181 ARG A N 1
ATOM 1424 C CA . ARG A 1 181 ? 6.531 -19.009 18.664 1.00 62.78 181 ARG A CA 1
ATOM 1425 C C . ARG A 1 181 ? 7.613 -19.383 17.654 1.00 62.78 181 ARG A C 1
ATOM 1427 O O . ARG A 1 181 ? 8.103 -20.503 17.718 1.00 62.78 181 ARG A O 1
ATOM 1434 N N . GLY A 1 182 ? 8.013 -18.457 16.782 1.00 57.94 182 GLY A N 1
ATOM 1435 C CA . GLY A 1 182 ? 9.103 -18.646 15.824 1.00 57.94 182 GLY A CA 1
ATOM 1436 C C . GLY A 1 182 ? 10.433 -18.934 16.519 1.00 57.94 182 GLY A C 1
ATOM 1437 O O . GLY A 1 182 ? 11.099 -19.902 16.173 1.00 57.94 182 GLY A O 1
ATOM 1438 N N . ARG A 1 183 ? 10.770 -18.183 17.576 1.00 52.12 183 ARG A N 1
ATOM 1439 C CA . ARG A 1 183 ? 11.948 -18.443 18.423 1.00 52.12 183 ARG A CA 1
ATOM 1440 C C . ARG A 1 183 ? 11.888 -19.801 19.107 1.00 52.12 183 ARG A C 1
ATOM 1442 O O . ARG A 1 183 ? 12.852 -20.544 19.024 1.00 52.12 183 ARG A O 1
ATOM 1449 N N . ASN A 1 184 ? 10.750 -20.168 19.693 1.00 44.06 184 ASN A N 1
ATOM 1450 C CA . ASN A 1 184 ? 10.575 -21.483 20.311 1.00 44.06 184 ASN A CA 1
ATOM 1451 C C . ASN A 1 184 ? 10.649 -22.623 19.275 1.00 44.06 184 ASN A C 1
ATOM 1453 O O . ASN A 1 184 ? 11.103 -23.715 19.611 1.00 44.06 184 ASN A O 1
ATOM 1457 N N . LEU A 1 185 ? 10.208 -22.401 18.028 1.00 41.69 185 LEU A N 1
ATOM 1458 C CA . LEU A 1 185 ? 10.405 -23.351 16.930 1.00 41.69 185 LEU A CA 1
ATOM 1459 C C . LEU A 1 185 ? 11.881 -23.437 16.533 1.00 41.69 185 LEU A C 1
ATOM 1461 O O . LEU A 1 185 ? 12.384 -24.547 16.414 1.00 4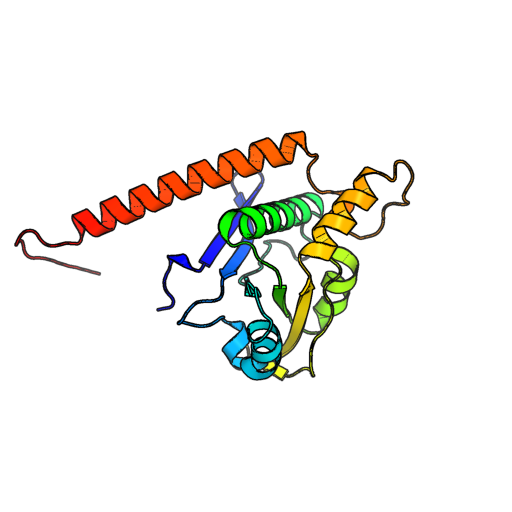1.69 185 LEU A O 1
ATOM 1465 N N . ILE A 1 186 ? 12.587 -22.313 16.378 1.00 43.38 186 ILE A N 1
ATOM 1466 C CA . ILE A 1 186 ? 14.023 -22.276 16.046 1.00 43.38 186 ILE A CA 1
ATOM 1467 C C . ILE A 1 186 ? 14.862 -22.927 17.159 1.00 43.38 186 ILE A C 1
ATOM 1469 O O . ILE A 1 186 ? 15.716 -23.753 16.860 1.00 43.38 186 ILE A O 1
ATOM 1473 N N . GLU A 1 187 ? 14.580 -22.652 18.435 1.00 37.19 187 GLU A N 1
ATOM 1474 C CA . GLU A 1 187 ? 15.247 -23.281 19.588 1.00 37.19 187 GLU A CA 1
ATOM 1475 C C . GLU A 1 187 ? 14.970 -24.789 19.675 1.00 37.19 187 GLU A C 1
ATOM 1477 O O . GLU A 1 187 ? 15.851 -25.549 20.064 1.00 37.19 187 GLU A O 1
ATOM 1482 N N . ARG A 1 188 ? 13.783 -25.249 19.253 1.00 44.38 188 ARG A N 1
ATOM 1483 C CA . ARG A 1 188 ? 13.476 -26.685 19.094 1.00 44.38 188 ARG A CA 1
ATOM 1484 C C . ARG A 1 188 ? 14.074 -27.302 17.823 1.00 44.38 188 ARG A C 1
ATOM 1486 O O . ARG A 1 188 ? 14.140 -28.523 17.733 1.00 44.38 188 ARG A O 1
ATOM 1493 N N . SER A 1 189 ? 14.480 -26.478 16.856 1.00 34.97 189 SER A N 1
ATOM 1494 C CA . SER A 1 189 ? 15.071 -26.886 15.571 1.00 34.97 189 SER A CA 1
ATOM 1495 C C . SER A 1 189 ? 16.602 -26.836 15.569 1.00 34.97 189 SER A C 1
ATOM 1497 O O . SER A 1 189 ? 17.224 -27.291 14.611 1.00 34.97 189 SER A O 1
ATOM 1499 N N . LEU A 1 190 ? 17.226 -26.304 16.624 1.00 30.06 190 LEU A N 1
ATOM 1500 C CA . LEU A 1 190 ? 18.652 -26.472 16.873 1.00 30.06 190 LEU A CA 1
ATOM 1501 C C . LEU A 1 190 ? 18.855 -27.840 17.534 1.00 30.06 190 LEU A C 1
ATOM 1503 O O . LEU A 1 190 ? 18.382 -28.046 18.652 1.00 30.06 190 LEU A O 1
ATOM 1507 N N . PRO A 1 191 ? 19.541 -28.794 16.884 1.00 30.33 191 PRO A N 1
ATOM 1508 C CA . PRO A 1 191 ? 19.782 -30.085 17.497 1.00 30.33 191 PRO A CA 1
ATOM 1509 C C . PRO A 1 191 ? 20.706 -29.904 18.707 1.00 30.33 191 PRO A C 1
ATOM 1511 O O . PRO A 1 191 ? 21.912 -29.706 18.560 1.00 30.33 191 PRO A O 1
ATOM 1514 N N . SER A 1 192 ? 20.173 -30.078 19.919 1.00 40.94 192 SER A N 1
ATOM 1515 C CA . SER A 1 192 ? 20.895 -30.937 20.851 1.00 40.94 192 SER A CA 1
ATOM 1516 C C . SER A 1 192 ? 20.913 -32.313 20.189 1.00 40.94 192 SER A C 1
ATOM 1518 O O . SER A 1 192 ? 19.872 -32.826 19.788 1.00 40.94 192 SER A O 1
ATOM 1520 N N . ALA A 1 193 ? 22.116 -32.826 19.931 1.00 29.42 193 ALA A N 1
ATOM 1521 C CA . ALA A 1 193 ? 22.374 -34.073 19.218 1.00 29.42 193 ALA A CA 1
ATOM 1522 C C . ALA A 1 193 ? 21.249 -35.119 19.389 1.00 29.42 193 ALA A C 1
ATOM 1524 O O . ALA A 1 193 ? 21.054 -35.663 20.474 1.00 29.42 193 ALA A O 1
ATOM 1525 N N . GLY A 1 194 ? 20.505 -35.384 18.312 1.00 29.22 194 GLY A N 1
ATOM 1526 C CA . GLY A 1 194 ? 19.369 -36.302 18.323 1.00 29.22 194 GLY A CA 1
ATOM 1527 C C . GLY A 1 194 ? 18.691 -36.371 16.956 1.00 29.22 194 GLY A C 1
ATOM 1528 O O . GLY A 1 194 ? 18.173 -35.382 16.458 1.00 29.22 194 GLY A O 1
ATOM 1529 N N . VAL A 1 195 ? 18.767 -37.541 16.329 1.00 27.62 195 VAL A N 1
ATOM 1530 C CA . VAL A 1 195 ? 18.414 -37.860 14.934 1.00 27.62 195 VAL A CA 1
ATOM 1531 C C . VAL A 1 195 ? 16.902 -37.800 14.640 1.00 27.62 195 VAL A C 1
ATOM 1533 O O . VAL A 1 195 ? 16.1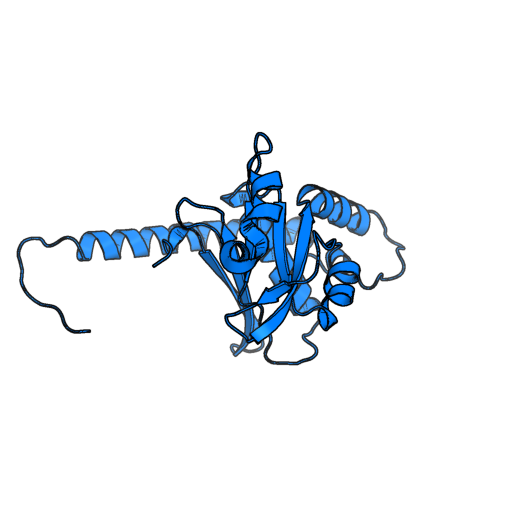20 -38.367 15.398 1.00 27.62 195 VAL A O 1
ATOM 1536 N N . GLY A 1 196 ? 16.524 -37.265 13.462 1.00 28.58 196 GLY A N 1
ATOM 1537 C CA . GLY A 1 196 ? 15.348 -37.709 12.678 1.00 28.58 196 GLY A CA 1
ATOM 1538 C C . GLY A 1 196 ? 14.447 -36.615 12.063 1.00 28.58 196 GLY A C 1
ATOM 1539 O O . GLY A 1 196 ? 13.972 -35.746 12.780 1.00 28.58 196 GLY A O 1
ATOM 1540 N N . ILE A 1 197 ? 14.157 -36.702 10.749 1.00 28.39 197 ILE A N 1
ATOM 1541 C CA . ILE A 1 197 ? 13.206 -35.851 9.982 1.00 28.39 197 ILE A CA 1
ATOM 1542 C C . ILE A 1 197 ? 12.291 -36.736 9.109 1.00 28.39 197 ILE A C 1
ATOM 1544 O O . ILE A 1 197 ? 12.788 -37.688 8.506 1.00 28.39 197 ILE A O 1
ATOM 1548 N N . ALA A 1 198 ? 11.014 -36.357 8.929 1.00 29.75 198 ALA A N 1
ATOM 1549 C CA . ALA A 1 198 ? 10.261 -36.594 7.685 1.00 29.75 198 ALA A CA 1
ATOM 1550 C C . ALA A 1 198 ? 9.254 -35.455 7.393 1.00 29.75 198 ALA A C 1
ATOM 1552 O O . ALA A 1 198 ? 8.835 -34.755 8.310 1.00 29.75 198 ALA A O 1
ATOM 1553 N N . ARG A 1 199 ? 8.984 -35.275 6.092 1.00 42.62 199 ARG A N 1
ATOM 1554 C CA . ARG A 1 199 ? 8.529 -34.073 5.362 1.00 42.62 199 ARG A CA 1
ATOM 1555 C C . ARG A 1 199 ? 7.042 -33.753 5.442 1.00 42.62 199 ARG A C 1
ATOM 1557 O O . ARG A 1 199 ? 6.247 -34.711 5.522 1.00 42.62 199 ARG A O 1
#

pLDDT: mean 82.85, std 18.76, range [27.62, 98.38]

Secondary structure (DSSP, 8-state):
---GGGEEEEEEEETTEEEEEEEEEE--TT--TTHHHHHHHHHHHHTSTT--EEEEEEEEESSSS--HHHHHHHHHHHHHHHHHHH---EEEEEE-GGGHHHHHHHH--EEEEEEEEETTTTEEEEEEEEEHHHHHHHHHHHHH-TT----S-GGGGSPPHHHHHHHHHHHHHHHHHHHHHHHHHHHHHS-SS------

Sequence (199 aa):
MPNDESHTTFIALSDEQIVGTITLGVDAPGGLAVDAVFKDEIDRFRAAPGAQVCELIKFAFETELPDQQNLAMLFHAVFLYGLQNHRCTDLFIEVNPRHRRFYQSMLGFTPIGDMRTNPSVDAPSQLMWLNVSDVADSIASYRSDVGATRTRSLYSLFLSQTEESVIKTRLEERKRSNSQRGRNLIERSLPSAGVGIAR